Protein AF-A0A242LF06-F1 (afdb_monomer)

pLDDT: mean 75.69, std 15.81, range [31.16, 95.38]

Foldseek 3Di:
DDDQDADDPVLVVPPDPPRDPHDPVSVVVCCVPPPVSVVVVVVVVVVVVVVVVVVCCVVCVVVVVVVVVVVVVVCVVDPDPVRVVVVVVVVVVVVVLLVVLLVVLLVVLVVLLVPDPDDDVVSVVVSCCLNVPLRGSDNVSSVVVSVVVVVLVVVVVVVVVVVVVVVVCDVVVPDPDDDDDDDDDDPPDPPDVVVVVVVVVVVVPD

Radius of gyration: 53.12 Å; Cα contacts (8 Å, |Δi|>4): 63; chains: 1; bounding box: 98×32×148 Å

Secondary structure (DSSP, 8-state):
--------THHHHS--S------HHHHHHHHHH-HHHHHHHHHHHHHHHHHHHHHHHHHHHHHHHHHHHHHHHHHHHS--HHHHHHHHHHHHHHHHHHHHHHHHHHHHHHHHHHH----HHHHHHHHHHHHHHT--S-HHHHHHHHHHHHHHHHHHHHHHHHHHHHHHHHHHTT--S-----------PPP-HHHHHHHHHHHTT-

Mean predicted aligned error: 20.08 Å

Solvent-accessible surface area (backbone atoms only — not comparable to full-atom values): 12171 Å² total; per-residue (Å²): 133,86,81,79,66,88,76,56,76,64,66,77,70,55,87,56,99,81,68,78,90,78,50,72,68,42,51,51,51,36,47,73,70,34,71,68,52,39,54,48,53,52,52,51,51,49,54,51,50,51,52,50,50,53,50,48,45,69,70,42,48,61,54,52,51,50,51,52,50,49,53,52,54,50,55,67,73,40,74,48,75,66,53,50,49,50,52,50,52,52,51,51,50,51,51,50,50,40,53,50,41,28,51,53,34,45,52,50,51,53,52,55,52,65,72,52,94,58,59,69,72,61,37,52,53,51,44,54,49,46,65,71,71,37,50,40,71,41,64,69,58,24,50,52,48,46,55,52,52,52,51,51,52,51,52,51,53,52,51,52,53,50,51,51,52,50,50,48,49,56,61,74,65,50,89,81,79,74,98,74,85,92,84,82,90,80,83,81,70,76,77,59,65,68,60,55,52,50,53,59,57,57,69,71,76,118

Structure (mmCIF, N/CA/C/O backbone):
data_AF-A0A242LF06-F1
#
_entry.id   AF-A0A242LF06-F1
#
loop_
_atom_site.group_PDB
_atom_site.id
_atom_site.type_symbol
_atom_site.label_atom_id
_atom_site.label_alt_id
_atom_site.label_comp_id
_atom_site.label_asym_id
_atom_site.label_entity_id
_atom_site.label_seq_id
_atom_site.pdbx_PDB_ins_code
_atom_site.Cartn_x
_atom_site.Cartn_y
_atom_site.Cartn_z
_atom_site.occupancy
_atom_site.B_iso_or_equiv
_atom_site.auth_seq_id
_atom_site.auth_comp_id
_atom_site.auth_asym_id
_atom_site.auth_atom_id
_atom_site.pdbx_PDB_model_num
ATOM 1 N N . MET A 1 1 ? 46.920 -14.336 -85.121 1.00 42.31 1 MET A N 1
ATOM 2 C CA . MET A 1 1 ? 47.074 -13.454 -83.945 1.00 42.31 1 MET A CA 1
ATOM 3 C C . MET A 1 1 ? 46.771 -12.036 -84.397 1.00 42.31 1 MET A C 1
ATOM 5 O O . MET A 1 1 ? 47.470 -11.553 -85.279 1.00 42.31 1 MET A O 1
ATOM 9 N N . LYS A 1 2 ? 45.693 -11.417 -83.897 1.00 48.44 2 LYS A N 1
ATOM 10 C CA . LYS A 1 2 ? 45.422 -9.990 -84.141 1.00 48.44 2 LYS A CA 1
ATOM 11 C C . LYS A 1 2 ? 46.478 -9.185 -83.380 1.00 48.44 2 LYS A C 1
ATOM 13 O O . LYS A 1 2 ? 46.761 -9.493 -82.226 1.00 48.44 2 LYS A O 1
ATOM 18 N N . LYS A 1 3 ? 47.115 -8.234 -84.057 1.00 53.81 3 LYS A N 1
ATOM 19 C CA . LYS A 1 3 ? 48.168 -7.394 -83.485 1.00 53.81 3 LYS A CA 1
ATOM 20 C C . LYS A 1 3 ? 47.471 -6.275 -82.704 1.00 53.81 3 LYS A C 1
ATOM 22 O O . LYS A 1 3 ? 46.853 -5.427 -83.335 1.00 53.81 3 LYS A O 1
ATOM 27 N N . LEU A 1 4 ? 47.502 -6.341 -81.372 1.00 57.94 4 LEU A N 1
ATOM 28 C CA . LEU A 1 4 ? 46.973 -5.290 -80.492 1.00 57.94 4 LEU A CA 1
ATOM 29 C C . LEU A 1 4 ? 47.728 -3.988 -80.776 1.00 57.94 4 LEU A C 1
ATOM 31 O O . LEU A 1 4 ? 48.963 -3.999 -80.853 1.00 57.94 4 LEU A O 1
ATOM 35 N N . LEU A 1 5 ? 46.995 -2.896 -80.985 1.00 62.09 5 LEU A N 1
ATOM 36 C CA . LEU A 1 5 ? 47.599 -1.597 -81.266 1.00 62.09 5 LEU A CA 1
ATOM 37 C C . LEU A 1 5 ? 47.966 -0.923 -79.936 1.00 62.09 5 LEU A C 1
ATOM 39 O O . LEU A 1 5 ? 47.104 -0.792 -79.067 1.00 62.09 5 LEU A O 1
ATOM 43 N N . PRO A 1 6 ? 49.226 -0.494 -79.737 1.00 60.94 6 PRO A N 1
ATOM 44 C CA . PRO A 1 6 ? 49.599 0.219 -78.525 1.00 60.94 6 PRO A CA 1
ATOM 45 C C . PRO A 1 6 ? 48.897 1.580 -78.503 1.00 60.94 6 PRO A C 1
ATOM 47 O O . PRO A 1 6 ? 49.193 2.453 -79.319 1.00 60.94 6 PRO A O 1
ATOM 50 N N . MET A 1 7 ? 47.966 1.762 -77.568 1.00 64.44 7 MET A N 1
ATOM 51 C CA . MET A 1 7 ? 47.314 3.050 -77.358 1.00 64.44 7 MET A CA 1
ATOM 52 C C . MET A 1 7 ? 48.172 3.981 -76.505 1.00 64.44 7 MET A C 1
ATOM 54 O O . MET A 1 7 ? 48.746 3.584 -75.494 1.00 64.44 7 MET A O 1
ATOM 58 N N . ASN A 1 8 ? 48.237 5.243 -76.922 1.00 65.12 8 ASN A N 1
ATOM 59 C CA . ASN A 1 8 ? 48.898 6.334 -76.216 1.00 65.12 8 ASN A CA 1
ATOM 60 C C . ASN A 1 8 ? 47.919 7.514 -76.146 1.00 65.12 8 ASN A C 1
ATOM 62 O O . ASN A 1 8 ? 47.269 7.832 -77.141 1.00 65.12 8 ASN A O 1
ATOM 66 N N . LEU A 1 9 ? 47.828 8.169 -74.985 1.00 63.88 9 LEU A N 1
ATOM 67 C CA . LEU A 1 9 ? 46.944 9.315 -74.733 1.00 63.88 9 LEU A CA 1
ATOM 68 C C . LEU A 1 9 ? 47.163 10.470 -75.725 1.00 63.88 9 LEU A C 1
ATOM 70 O O . LEU A 1 9 ? 46.230 11.216 -76.004 1.00 63.88 9 LEU A O 1
ATOM 74 N N . GLN A 1 10 ? 48.363 10.589 -76.305 1.00 63.28 10 GLN A N 1
ATOM 75 C CA . GLN A 1 10 ? 48.663 11.582 -77.342 1.00 63.28 10 GLN A CA 1
ATOM 76 C C . GLN A 1 10 ? 47.876 11.363 -78.645 1.00 63.28 10 GLN A C 1
ATOM 78 O O . GLN A 1 10 ? 47.515 12.343 -79.288 1.00 63.28 10 GLN A O 1
ATOM 83 N N . PHE A 1 11 ? 47.520 10.122 -79.000 1.00 62.59 11 PHE A N 1
ATOM 84 C CA . PHE A 1 11 ? 46.718 9.836 -80.201 1.00 62.59 11 PHE A CA 1
ATOM 85 C C . PHE A 1 11 ? 45.261 10.305 -80.088 1.00 62.59 11 PHE A C 1
ATOM 87 O O . PHE A 1 11 ? 44.596 10.481 -81.101 1.00 62.59 11 PHE A O 1
ATOM 94 N N . PHE A 1 12 ? 44.767 10.523 -78.867 1.00 62.12 12 PHE A N 1
ATOM 95 C CA . PHE A 1 12 ? 43.443 11.103 -78.623 1.00 62.12 12 PHE A CA 1
ATOM 96 C C . PHE A 1 12 ? 43.475 12.635 -78.541 1.00 62.12 12 PHE A C 1
ATOM 98 O O . PHE A 1 12 ? 42.426 13.271 -78.621 1.00 62.12 12 PHE A O 1
ATOM 105 N N . ALA A 1 13 ? 44.662 13.225 -78.362 1.00 59.94 13 ALA A N 1
ATOM 106 C CA . ALA A 1 13 ? 44.859 14.668 -78.265 1.00 59.94 13 ALA A CA 1
ATOM 107 C C . ALA A 1 13 ? 45.198 15.309 -79.623 1.00 59.94 13 ALA A C 1
ATOM 109 O O . ALA A 1 13 ? 44.792 16.442 -79.876 1.00 59.94 13 ALA A O 1
ATOM 110 N N . ASP A 1 14 ? 45.911 14.587 -80.490 1.00 57.59 14 ASP A N 1
ATOM 111 C CA . ASP A 1 14 ? 46.349 15.052 -81.809 1.00 57.59 14 ASP A CA 1
ATOM 112 C C . ASP A 1 14 ? 45.406 14.482 -82.888 1.00 57.59 14 ASP A C 1
ATOM 114 O O . ASP A 1 14 ? 45.614 13.397 -83.428 1.00 57.59 14 ASP A O 1
ATOM 118 N N . GLY A 1 15 ? 44.284 15.164 -83.134 1.00 54.03 15 GLY A N 1
ATOM 119 C CA . GLY A 1 15 ? 43.216 14.722 -84.045 1.00 54.03 15 GLY A CA 1
ATOM 120 C C . GLY A 1 15 ? 43.583 14.801 -85.535 1.00 54.03 15 GLY A C 1
ATOM 121 O O . GLY A 1 15 ? 42.998 15.600 -86.263 1.00 54.03 15 GLY A O 1
ATOM 122 N N . GLY A 1 16 ? 44.556 14.003 -85.982 1.00 55.22 16 GLY A N 1
ATOM 123 C CA . GLY A 1 16 ? 44.968 13.876 -87.387 1.00 55.22 16 GLY A CA 1
ATOM 124 C C . GLY A 1 16 ? 44.173 12.828 -88.184 1.00 55.22 16 GLY A C 1
ATOM 125 O O . GLY A 1 16 ? 43.616 11.894 -87.616 1.00 55.22 16 GLY A O 1
ATOM 126 N N . GLU A 1 17 ? 44.144 12.975 -89.515 1.00 51.44 17 GLU A N 1
ATOM 127 C CA . GLU A 1 17 ? 43.284 12.240 -90.471 1.00 51.44 17 GLU A CA 1
ATOM 128 C C . GLU A 1 17 ? 43.514 10.713 -90.593 1.00 51.44 17 GLU A C 1
ATOM 130 O O . GLU A 1 17 ? 42.701 10.045 -91.225 1.00 51.44 17 GLU A O 1
ATOM 135 N N . ASP A 1 18 ? 44.526 10.132 -89.939 1.00 56.41 18 ASP A N 1
ATOM 136 C CA . ASP A 1 18 ? 44.744 8.675 -89.849 1.00 56.41 18 ASP A CA 1
ATOM 137 C C . ASP A 1 18 ? 44.531 8.183 -88.405 1.00 56.41 18 ASP A C 1
ATOM 139 O O . ASP A 1 18 ? 45.459 7.741 -87.721 1.00 56.41 18 ASP A O 1
ATOM 143 N N . THR A 1 19 ? 43.297 8.291 -87.904 1.00 57.84 19 THR A N 1
ATOM 144 C CA . THR A 1 19 ? 42.938 7.756 -86.581 1.00 57.84 19 THR A CA 1
ATOM 145 C C . THR A 1 19 ? 42.812 6.229 -86.653 1.00 57.84 19 THR A C 1
ATOM 147 O O . THR A 1 19 ? 41.986 5.717 -87.411 1.00 57.84 19 THR A O 1
ATOM 150 N N . PRO A 1 20 ? 43.611 5.459 -85.890 1.00 62.50 20 PRO A N 1
ATOM 151 C CA . PRO A 1 20 ? 43.444 4.012 -85.828 1.00 62.50 20 PRO A CA 1
ATOM 152 C C . PRO A 1 20 ? 42.053 3.668 -85.276 1.00 62.50 20 PRO A C 1
ATOM 154 O O . PRO A 1 20 ? 41.640 4.218 -84.256 1.00 62.50 20 PRO A O 1
ATOM 157 N N . GLU A 1 21 ? 41.329 2.739 -85.907 1.00 66.31 21 GLU A N 1
ATOM 158 C CA . GLU A 1 21 ? 40.097 2.194 -85.323 1.00 66.31 21 GLU A CA 1
ATOM 159 C C . GLU A 1 21 ? 40.449 1.335 -84.099 1.00 66.31 21 GLU A C 1
ATOM 161 O O . GLU A 1 21 ? 4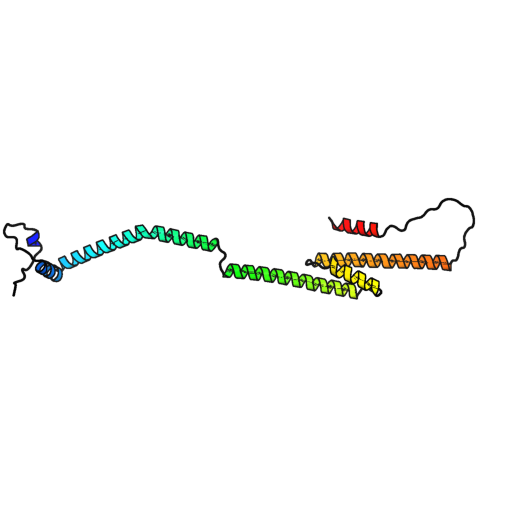0.929 0.206 -84.226 1.00 66.31 21 GLU A O 1
ATOM 166 N N . PHE A 1 22 ? 40.223 1.877 -82.901 1.00 70.25 22 PHE A N 1
ATOM 167 C CA . PHE A 1 22 ? 40.430 1.162 -81.644 1.00 70.25 22 PHE A CA 1
ATOM 168 C C . PHE A 1 22 ? 39.237 0.263 -81.322 1.00 70.25 22 PHE A C 1
ATOM 170 O O . PHE A 1 22 ? 38.084 0.700 -81.335 1.00 70.25 22 PHE A O 1
ATOM 177 N N . SER A 1 23 ? 39.508 -0.997 -80.989 1.00 75.50 23 SER A N 1
ATOM 178 C CA . SER A 1 23 ? 38.488 -1.920 -80.498 1.00 75.50 23 SER A CA 1
ATOM 179 C C . SER A 1 23 ? 38.358 -1.862 -78.973 1.00 75.50 23 SER A C 1
ATOM 181 O O . SER A 1 23 ? 39.239 -1.377 -78.261 1.00 75.50 23 SER A O 1
ATOM 183 N N . PHE A 1 24 ? 37.256 -2.395 -78.441 1.00 73.25 24 PHE A N 1
ATOM 184 C CA . PHE A 1 24 ? 37.056 -2.510 -76.993 1.00 73.25 24 PHE A CA 1
ATOM 185 C C . PHE A 1 24 ? 38.167 -3.328 -76.307 1.00 73.25 24 PHE A C 1
ATOM 187 O O . PHE A 1 24 ? 38.567 -3.007 -75.189 1.00 73.25 24 PHE A O 1
ATOM 194 N N . ASP A 1 25 ? 38.710 -4.337 -76.996 1.00 75.50 25 ASP A N 1
ATOM 195 C CA . ASP A 1 25 ? 39.834 -5.136 -76.497 1.00 75.50 25 ASP A CA 1
ATOM 196 C C . ASP A 1 25 ? 41.128 -4.309 -76.407 1.00 75.50 25 ASP A C 1
ATOM 198 O O . ASP A 1 25 ? 41.903 -4.495 -75.468 1.00 75.50 25 ASP A O 1
ATOM 202 N N . ASP A 1 26 ? 41.334 -3.346 -77.315 1.00 75.75 26 ASP A N 1
ATOM 203 C CA . ASP A 1 26 ? 42.459 -2.408 -77.233 1.00 75.75 26 ASP A CA 1
ATOM 204 C C . ASP A 1 26 ? 42.280 -1.457 -76.036 1.00 75.75 26 ASP A C 1
ATOM 206 O O . ASP A 1 26 ? 43.236 -1.210 -75.301 1.00 75.75 26 ASP A O 1
ATOM 210 N N . PHE A 1 27 ? 41.054 -0.973 -75.775 1.00 74.06 27 PHE A N 1
ATOM 211 C CA . PHE A 1 27 ? 40.749 -0.125 -74.607 1.00 74.06 27 PHE A CA 1
ATOM 212 C C . PHE A 1 27 ? 40.987 -0.847 -73.293 1.00 74.06 27 PHE A C 1
ATOM 214 O O . PHE A 1 27 ? 41.577 -0.282 -72.372 1.00 74.06 27 PHE A O 1
ATOM 221 N N . LYS A 1 28 ? 40.586 -2.114 -73.226 1.00 75.88 28 LYS A N 1
ATOM 222 C CA . LYS A 1 28 ? 40.849 -2.956 -72.068 1.00 75.88 28 LYS A CA 1
ATOM 223 C C . LYS A 1 28 ? 42.349 -3.159 -71.858 1.00 75.88 28 LYS A C 1
ATOM 225 O O . LYS A 1 28 ? 42.832 -2.927 -70.755 1.00 75.88 28 LYS A O 1
ATOM 230 N N . ALA A 1 29 ? 43.088 -3.501 -72.914 1.00 76.19 29 ALA A N 1
ATOM 231 C CA . ALA A 1 29 ? 44.537 -3.659 -72.835 1.00 76.19 29 ALA A CA 1
ATOM 232 C C . ALA A 1 29 ? 45.230 -2.365 -72.373 1.00 76.19 29 ALA A C 1
ATOM 234 O O . ALA A 1 29 ? 46.112 -2.419 -71.525 1.00 76.19 29 ALA A O 1
ATOM 235 N N . PHE A 1 30 ? 44.792 -1.204 -72.865 1.00 74.44 30 PHE A N 1
ATOM 236 C CA . PHE A 1 30 ? 45.319 0.103 -72.471 1.00 74.44 30 PHE A CA 1
ATOM 237 C C . PHE A 1 30 ? 45.001 0.473 -71.019 1.00 74.44 30 PHE A C 1
ATOM 239 O O . PHE A 1 30 ? 45.899 0.880 -70.286 1.00 74.44 30 PHE A O 1
ATOM 246 N N . ALA A 1 31 ? 43.749 0.306 -70.589 1.00 71.25 31 ALA A N 1
ATOM 247 C CA . ALA A 1 31 ? 43.339 0.543 -69.208 1.00 71.25 31 ALA A CA 1
ATOM 248 C C . ALA A 1 31 ? 44.057 -0.399 -68.225 1.00 71.25 31 ALA A C 1
ATOM 250 O O . ALA A 1 31 ? 44.299 -0.026 -67.083 1.00 71.25 31 ALA A O 1
ATOM 251 N N . GLU A 1 32 ? 44.430 -1.605 -68.657 1.00 73.56 32 GLU A N 1
ATOM 252 C CA . GLU A 1 32 ? 45.188 -2.568 -67.851 1.00 73.56 32 GLU A CA 1
ATOM 253 C C . GLU A 1 32 ? 46.711 -2.333 -67.897 1.00 73.56 32 GLU A C 1
ATOM 255 O O . GLU A 1 32 ? 47.403 -2.690 -66.945 1.00 73.56 32 GLU A O 1
ATOM 260 N N . SER A 1 33 ? 47.249 -1.722 -68.961 1.00 71.12 33 SER A N 1
ATOM 261 C CA . SER A 1 33 ? 48.697 -1.527 -69.141 1.00 71.12 33 SER A CA 1
ATOM 262 C C . SER A 1 33 ? 49.210 -0.116 -68.835 1.00 71.12 33 SER A C 1
ATOM 264 O O . SER A 1 33 ? 50.421 0.074 -68.744 1.00 71.12 33 SER A O 1
ATOM 266 N N . ASN A 1 34 ? 48.332 0.888 -68.755 1.00 75.00 34 ASN A N 1
ATOM 267 C CA . ASN A 1 34 ? 48.701 2.289 -68.553 1.00 75.00 34 ASN A CA 1
ATOM 268 C C . ASN A 1 34 ? 48.370 2.748 -67.122 1.00 75.00 34 ASN A C 1
ATOM 270 O O . ASN A 1 34 ? 47.207 2.823 -66.732 1.00 75.00 34 ASN A O 1
ATOM 274 N N . GLU A 1 35 ? 49.407 3.088 -66.356 1.00 73.50 35 GLU A N 1
ATOM 275 C CA . GLU A 1 35 ? 49.297 3.468 -64.941 1.00 73.50 35 GLU A CA 1
ATOM 276 C C . GLU A 1 35 ? 48.438 4.730 -64.720 1.00 73.50 35 GLU A C 1
ATOM 278 O O . GLU A 1 35 ? 47.674 4.804 -63.757 1.00 73.50 35 GLU A O 1
ATOM 283 N N . ASP A 1 36 ? 48.502 5.709 -65.626 1.00 71.25 36 ASP A N 1
ATOM 284 C CA . ASP A 1 36 ? 47.720 6.947 -65.517 1.00 71.25 36 ASP A CA 1
ATOM 285 C C . ASP A 1 36 ? 46.235 6.714 -65.834 1.00 71.25 36 ASP A C 1
ATOM 287 O O . ASP A 1 36 ? 45.357 7.289 -65.185 1.00 71.25 36 ASP A O 1
ATOM 291 N N . ALA A 1 37 ? 45.935 5.819 -66.781 1.00 69.19 37 ALA A N 1
ATOM 292 C CA . ALA A 1 37 ? 44.568 5.397 -67.074 1.00 69.19 37 ALA A CA 1
ATOM 293 C C . ALA A 1 37 ? 43.944 4.626 -65.895 1.00 69.19 37 ALA A C 1
ATOM 295 O O . ALA A 1 37 ? 42.779 4.860 -65.568 1.00 69.19 37 ALA A O 1
ATOM 296 N N . GLN A 1 38 ? 44.718 3.773 -65.211 1.00 70.69 38 GLN A N 1
ATOM 297 C CA . GLN A 1 38 ? 44.276 3.092 -63.986 1.00 70.69 38 GLN A CA 1
ATOM 298 C C . GLN A 1 38 ? 43.960 4.088 -62.873 1.00 70.69 38 GLN A C 1
ATOM 300 O O . GLN A 1 38 ? 42.851 4.075 -62.341 1.00 70.69 38 GLN A O 1
ATOM 305 N N . LYS A 1 39 ? 44.879 5.019 -62.592 1.00 76.19 39 LYS A N 1
ATOM 306 C CA . LYS A 1 39 ? 44.675 6.071 -61.582 1.00 76.19 39 LYS A CA 1
ATOM 307 C C . LYS A 1 39 ? 43.446 6.931 -61.880 1.00 76.19 39 LYS A C 1
ATOM 309 O O . LYS A 1 39 ? 42.708 7.295 -60.964 1.00 76.19 39 LYS A O 1
ATOM 314 N N . PHE A 1 40 ? 43.188 7.243 -63.150 1.00 74.50 40 PHE A N 1
ATOM 315 C CA . PHE A 1 40 ? 41.997 7.990 -63.551 1.00 74.50 40 PHE A CA 1
ATOM 316 C C . PHE A 1 40 ? 40.701 7.190 -63.337 1.00 74.50 40 PHE A C 1
ATOM 318 O O . PHE A 1 40 ? 39.738 7.726 -62.786 1.00 74.50 40 PHE A O 1
ATOM 325 N N . LEU A 1 41 ? 40.670 5.909 -63.722 1.00 71.69 41 LEU A N 1
ATOM 326 C CA . LEU A 1 41 ? 39.508 5.036 -63.513 1.00 71.69 41 LEU A CA 1
ATOM 327 C C . LEU A 1 41 ? 39.219 4.807 -62.024 1.00 71.69 41 LEU A C 1
ATOM 329 O O . LEU A 1 41 ? 38.057 4.836 -61.612 1.00 71.69 41 LEU A O 1
ATOM 333 N N . GLU A 1 42 ? 40.258 4.644 -61.206 1.00 71.94 42 GLU A N 1
ATOM 334 C CA . GLU A 1 42 ? 40.147 4.556 -59.748 1.00 71.94 42 GLU A CA 1
ATOM 335 C C . GLU A 1 42 ? 39.606 5.859 -59.147 1.00 71.94 42 GLU A C 1
ATOM 337 O O . GLU A 1 42 ? 38.664 5.823 -58.356 1.00 71.94 42 GLU A O 1
ATOM 342 N N . SER A 1 43 ? 40.123 7.015 -59.580 1.00 71.50 43 SER A N 1
ATOM 343 C CA . SER A 1 43 ? 39.662 8.334 -59.128 1.00 71.50 43 SER A CA 1
ATOM 344 C C . SER A 1 43 ? 38.193 8.603 -59.479 1.00 71.50 43 SER A C 1
ATOM 346 O O . SER A 1 43 ? 37.431 9.086 -58.638 1.00 71.50 43 SER A O 1
ATOM 348 N N . GLN A 1 44 ? 37.754 8.252 -60.693 1.00 72.00 44 GLN A N 1
ATOM 349 C CA . GLN A 1 44 ? 36.345 8.368 -61.086 1.00 72.00 44 GLN A CA 1
ATOM 350 C C . GLN A 1 44 ? 35.457 7.407 -60.288 1.00 72.00 44 GLN A C 1
ATOM 352 O O . GLN A 1 44 ? 34.381 7.799 -59.837 1.00 72.00 44 GLN A O 1
ATOM 357 N N . SER A 1 45 ? 35.913 6.172 -60.062 1.00 68.88 45 SER A N 1
ATOM 358 C CA . SER A 1 45 ? 35.174 5.173 -59.280 1.00 68.88 45 SER A CA 1
ATOM 359 C C . SER A 1 45 ? 34.997 5.610 -57.824 1.00 68.88 45 SER A C 1
ATOM 361 O O . SER A 1 45 ? 33.894 5.509 -57.288 1.00 68.88 45 SER A O 1
ATOM 363 N N . GLN A 1 46 ? 36.046 6.170 -57.213 1.00 68.12 46 GLN A N 1
ATOM 364 C CA . GLN A 1 46 ? 35.983 6.780 -55.883 1.00 68.12 46 GLN A CA 1
ATOM 365 C C . GLN A 1 46 ? 35.015 7.968 -55.865 1.00 68.12 46 GLN A C 1
ATOM 367 O O . GLN A 1 46 ? 34.111 7.999 -55.039 1.00 68.12 46 GLN A O 1
ATOM 372 N N . SER A 1 47 ? 35.095 8.877 -56.844 1.00 73.38 47 SER A N 1
ATOM 373 C CA . SER A 1 47 ? 34.185 10.029 -56.925 1.00 73.38 47 SER A CA 1
ATOM 374 C C . SER A 1 47 ? 32.709 9.628 -57.077 1.00 73.38 47 SER A C 1
ATOM 376 O O . SER A 1 47 ? 31.823 10.286 -56.528 1.00 73.38 47 SER A O 1
ATOM 378 N N . VAL A 1 48 ? 32.411 8.552 -57.812 1.00 72.88 48 VAL A N 1
ATOM 379 C CA . VAL A 1 48 ? 31.041 8.029 -57.949 1.00 72.88 48 VAL A CA 1
ATOM 380 C C . VAL A 1 48 ? 30.574 7.361 -56.655 1.00 72.88 48 VAL A C 1
ATOM 382 O O . VAL A 1 48 ? 29.436 7.595 -56.244 1.00 72.88 48 VAL A O 1
ATOM 385 N N . ALA A 1 49 ? 31.433 6.580 -55.997 1.00 70.44 49 ALA A N 1
ATOM 386 C CA . ALA A 1 49 ? 31.128 5.969 -54.706 1.00 70.44 49 ALA A CA 1
ATOM 387 C C . ALA A 1 49 ? 30.872 7.032 -53.624 1.00 70.44 49 ALA A C 1
ATOM 389 O O . ALA A 1 49 ? 29.884 6.936 -52.897 1.00 70.44 49 ALA A O 1
ATOM 390 N N . ASP A 1 50 ? 31.681 8.092 -53.588 1.00 75.88 50 ASP A N 1
ATOM 391 C CA . ASP A 1 50 ? 31.511 9.220 -52.672 1.00 75.88 50 ASP A CA 1
ATOM 392 C C . ASP A 1 50 ? 30.183 9.940 -52.925 1.00 75.88 50 ASP A C 1
ATOM 394 O O . ASP A 1 50 ? 29.405 10.149 -51.998 1.00 75.88 50 ASP A O 1
ATOM 398 N N . LYS A 1 51 ? 29.832 10.218 -54.189 1.00 80.62 51 LYS A N 1
ATOM 399 C CA . LYS A 1 51 ? 28.529 10.818 -54.538 1.00 80.62 51 LYS A CA 1
ATOM 400 C C . LYS A 1 51 ? 27.346 9.933 -54.155 1.00 80.62 51 LYS A C 1
ATOM 402 O O . LYS A 1 51 ? 26.295 10.442 -53.752 1.00 80.62 51 LYS A O 1
ATOM 407 N N . GLN A 1 52 ? 27.480 8.616 -54.301 1.00 76.75 52 GLN A N 1
ATOM 408 C CA . GLN A 1 52 ? 26.456 7.659 -53.881 1.00 76.75 52 GLN A CA 1
ATOM 409 C C . GLN A 1 52 ? 26.319 7.624 -52.358 1.00 76.75 52 GLN A C 1
ATOM 411 O O . GLN A 1 52 ? 25.194 7.625 -51.854 1.00 76.75 52 GLN A O 1
ATOM 416 N N . LEU A 1 53 ? 27.436 7.661 -51.629 1.00 82.00 53 LEU A N 1
ATOM 417 C CA . LEU A 1 53 ? 27.455 7.722 -50.173 1.00 82.00 53 LEU A CA 1
ATOM 418 C C . LEU A 1 53 ? 26.847 9.034 -49.661 1.00 82.00 53 LEU A C 1
ATOM 420 O O . LEU A 1 53 ? 25.981 8.997 -48.791 1.00 82.00 53 LEU A O 1
ATOM 424 N N . GLU A 1 54 ? 27.216 10.175 -50.241 1.00 82.19 54 GLU A N 1
ATOM 425 C CA . GLU A 1 54 ? 26.642 11.488 -49.922 1.00 82.19 54 GLU A CA 1
ATOM 426 C C . GLU A 1 54 ? 25.137 11.535 -50.207 1.00 82.19 54 GLU A C 1
ATOM 428 O O . GLU A 1 54 ? 24.358 12.031 -49.393 1.00 82.19 54 GLU A O 1
ATOM 433 N N . SER A 1 55 ? 24.698 10.972 -51.336 1.00 85.31 55 SER A N 1
ATOM 434 C CA . SER A 1 55 ? 23.274 10.899 -51.687 1.00 85.31 55 SER A CA 1
ATOM 435 C C . SER A 1 55 ? 22.504 9.983 -50.736 1.00 85.31 55 SER A C 1
ATOM 437 O O . SER A 1 55 ? 21.396 10.319 -50.310 1.00 85.31 55 SER A O 1
ATOM 439 N N . TRP A 1 56 ? 23.084 8.839 -50.361 1.00 85.62 56 TRP A N 1
ATOM 440 C CA . TRP A 1 56 ? 22.499 7.944 -49.368 1.00 85.62 56 TRP A CA 1
ATOM 441 C C . TRP A 1 56 ? 22.394 8.634 -48.009 1.00 85.62 56 TRP A C 1
ATOM 443 O O . TRP A 1 56 ? 21.320 8.619 -47.409 1.00 85.62 56 TRP A O 1
ATOM 453 N N . GLN A 1 57 ? 23.455 9.300 -47.551 1.00 83.94 57 GLN A N 1
ATOM 454 C CA . GLN A 1 57 ? 23.435 10.066 -46.309 1.00 83.94 57 GLN A CA 1
ATOM 455 C C . GLN A 1 57 ? 22.363 11.155 -46.365 1.00 83.94 57 GLN A C 1
ATOM 457 O O . GLN A 1 57 ? 21.497 11.194 -45.499 1.00 83.94 57 GLN A O 1
ATOM 462 N N . LYS A 1 58 ? 22.328 11.979 -47.414 1.00 82.56 58 LYS A N 1
ATOM 463 C CA . LYS A 1 58 ? 21.338 13.055 -47.554 1.00 82.56 58 LYS A CA 1
ATOM 464 C C . LYS A 1 58 ? 19.893 12.547 -47.505 1.00 82.56 58 LYS A C 1
ATOM 466 O O . LYS A 1 58 ? 19.047 13.186 -46.892 1.00 82.56 58 LYS A O 1
ATOM 471 N N . ASN A 1 59 ? 19.614 11.393 -48.110 1.00 84.00 59 ASN A N 1
ATOM 472 C CA . ASN A 1 59 ? 18.255 10.853 -48.189 1.00 84.00 59 ASN A CA 1
ATOM 473 C C . ASN A 1 59 ? 17.838 10.038 -46.953 1.00 84.00 59 ASN A C 1
ATOM 475 O O . ASN A 1 59 ? 16.645 9.921 -46.677 1.00 84.00 59 ASN A O 1
ATOM 479 N N . ASN A 1 60 ? 18.790 9.455 -46.217 1.00 85.00 60 ASN A N 1
ATOM 480 C CA . ASN A 1 60 ? 18.493 8.533 -45.115 1.00 85.00 60 ASN A CA 1
ATOM 481 C C . ASN A 1 60 ? 18.785 9.119 -43.732 1.00 85.00 60 ASN A C 1
ATOM 483 O O . ASN A 1 60 ? 18.147 8.715 -42.765 1.00 85.00 60 ASN A O 1
ATOM 487 N N . LEU A 1 61 ? 19.708 10.074 -43.610 1.00 83.81 61 LEU A N 1
ATOM 488 C CA . LEU A 1 61 ? 20.152 10.604 -42.319 1.00 83.81 61 LEU A CA 1
ATOM 489 C C . LEU A 1 61 ? 19.024 11.323 -41.573 1.00 83.81 61 LEU A C 1
ATOM 491 O O . LEU A 1 61 ? 18.870 11.124 -40.371 1.00 83.81 61 LEU A O 1
ATOM 495 N N . ASP A 1 62 ? 18.197 12.098 -42.275 1.00 83.56 62 ASP A N 1
ATOM 496 C CA . ASP A 1 62 ? 17.047 12.765 -41.656 1.00 83.56 62 ASP A CA 1
ATOM 497 C C . ASP A 1 62 ? 15.988 11.762 -41.196 1.00 83.56 62 ASP A C 1
ATOM 499 O O . ASP A 1 62 ? 15.446 11.898 -40.100 1.00 83.56 62 ASP A O 1
ATOM 503 N N . LYS A 1 63 ? 15.758 10.700 -41.977 1.00 87.06 63 LYS A N 1
ATOM 504 C CA . LYS A 1 63 ? 14.856 9.611 -41.596 1.00 87.06 63 LYS A CA 1
ATOM 505 C C . LYS A 1 63 ? 15.377 8.860 -40.368 1.00 87.06 63 LYS A C 1
ATOM 507 O O . LYS A 1 63 ? 14.637 8.687 -39.410 1.00 87.06 63 LYS A O 1
ATOM 512 N N . ILE A 1 64 ? 16.665 8.511 -40.345 1.00 86.44 64 ILE A N 1
ATOM 513 C CA . ILE A 1 64 ? 17.318 7.844 -39.207 1.00 86.44 64 ILE A CA 1
ATOM 514 C C . ILE A 1 64 ? 17.240 8.712 -37.947 1.00 86.44 64 ILE A C 1
ATOM 516 O O . ILE A 1 64 ? 16.904 8.209 -36.875 1.00 86.44 64 ILE A O 1
ATOM 520 N N . LYS A 1 65 ? 17.510 10.020 -38.059 1.00 82.94 65 LYS A N 1
ATOM 521 C CA . LYS A 1 65 ? 17.383 10.962 -36.938 1.00 82.94 65 LYS A CA 1
ATOM 522 C C . LYS A 1 65 ? 15.949 11.016 -36.417 1.00 82.94 65 LYS A C 1
ATOM 524 O O . LYS A 1 65 ? 15.749 10.914 -35.210 1.00 82.94 65 LYS A O 1
ATOM 529 N N . GLN A 1 66 ? 14.961 11.150 -37.302 1.00 82.69 66 GLN A N 1
ATOM 530 C CA . GLN A 1 66 ? 13.551 11.194 -36.907 1.00 82.69 66 GLN A CA 1
ATOM 531 C C . GLN A 1 66 ? 13.078 9.884 -36.274 1.00 82.69 66 GLN A C 1
ATOM 533 O O . GLN A 1 66 ? 12.410 9.932 -35.245 1.00 82.69 66 GLN A O 1
ATOM 538 N N . ASP A 1 67 ? 13.442 8.734 -36.838 1.00 80.62 67 ASP A N 1
ATOM 539 C CA . ASP A 1 67 ? 13.076 7.421 -36.299 1.00 80.62 67 ASP A CA 1
ATOM 540 C C . ASP A 1 67 ? 13.725 7.190 -34.926 1.00 80.62 67 ASP A C 1
ATOM 542 O O . ASP A 1 67 ? 13.072 6.704 -34.004 1.00 80.62 67 ASP A O 1
ATOM 546 N N . THR A 1 68 ? 14.974 7.634 -34.742 1.00 76.56 68 THR A N 1
ATOM 547 C CA . THR A 1 68 ? 15.668 7.577 -33.443 1.00 76.56 68 THR A CA 1
ATOM 548 C C . THR A 1 68 ? 14.988 8.471 -32.405 1.00 76.56 68 THR A C 1
ATOM 550 O O . THR A 1 68 ? 14.762 8.041 -31.276 1.00 76.56 68 THR A O 1
ATOM 553 N N . ILE A 1 69 ? 14.621 9.703 -32.777 1.00 75.94 69 ILE A N 1
ATOM 554 C CA . ILE A 1 69 ? 13.911 10.631 -31.885 1.00 75.94 69 ILE A CA 1
ATOM 555 C C . ILE A 1 69 ? 12.534 10.070 -31.516 1.00 75.94 69 ILE A C 1
ATOM 557 O O . ILE A 1 69 ? 12.196 10.042 -30.337 1.00 75.94 69 ILE A O 1
ATOM 561 N N . LYS A 1 70 ? 11.766 9.561 -32.487 1.00 76.31 70 LYS A N 1
ATOM 562 C CA . LYS A 1 70 ? 10.456 8.940 -32.235 1.00 76.31 70 LYS A CA 1
ATOM 563 C C . LYS A 1 70 ? 10.569 7.722 -31.330 1.00 76.31 70 LYS A C 1
ATOM 565 O O . LYS A 1 70 ? 9.837 7.645 -30.353 1.00 76.31 70 LYS A O 1
ATOM 570 N N . SER A 1 71 ? 11.515 6.821 -31.597 1.00 70.75 71 SER A N 1
ATOM 571 C CA . SER A 1 71 ? 11.760 5.655 -30.744 1.00 70.75 71 SER A CA 1
ATOM 572 C C . SER A 1 71 ? 12.123 6.070 -29.315 1.00 70.75 71 SER A C 1
ATOM 574 O O . SER A 1 71 ? 11.609 5.497 -28.355 1.00 70.75 71 SER A O 1
ATOM 576 N N . TYR A 1 72 ? 12.944 7.109 -29.157 1.00 69.75 72 TYR A N 1
ATOM 577 C CA . TYR A 1 72 ? 13.291 7.651 -27.848 1.00 69.75 72 TYR A CA 1
ATOM 578 C C . TYR A 1 72 ? 12.083 8.288 -27.139 1.00 69.75 72 TYR A C 1
ATOM 580 O O . TYR A 1 72 ? 11.849 8.026 -25.959 1.00 69.75 72 TYR A O 1
ATOM 588 N N . GLU A 1 73 ? 11.266 9.073 -27.840 1.00 69.19 73 GLU A N 1
ATOM 589 C CA . GLU A 1 73 ? 10.038 9.665 -27.294 1.00 69.19 73 GLU A CA 1
ATOM 590 C C . GLU A 1 73 ? 8.983 8.611 -26.932 1.00 69.19 73 GLU A C 1
ATOM 592 O O . GLU A 1 73 ? 8.343 8.715 -25.888 1.00 69.19 73 GLU A O 1
ATOM 597 N N . GLU A 1 74 ? 8.815 7.571 -27.746 1.00 66.06 74 GLU A N 1
ATOM 598 C CA . GLU A 1 74 ? 7.931 6.437 -27.463 1.00 66.06 74 GLU A CA 1
ATOM 599 C C . GLU A 1 74 ? 8.426 5.623 -26.265 1.00 66.06 74 GLU A C 1
ATOM 601 O O . GLU A 1 74 ? 7.624 5.247 -25.410 1.00 66.06 74 GLU A O 1
ATOM 606 N N . SER A 1 75 ? 9.743 5.435 -26.134 1.00 63.47 75 SER A N 1
ATOM 607 C CA . SER A 1 75 ? 10.344 4.784 -24.963 1.00 63.47 75 SER A CA 1
ATOM 608 C C . SER A 1 75 ? 10.199 5.598 -23.672 1.00 63.47 75 SER A C 1
ATOM 610 O O . SER A 1 75 ? 10.271 5.040 -22.584 1.00 63.47 75 SER A O 1
ATOM 612 N N . LYS A 1 76 ? 9.971 6.915 -23.776 1.00 63.28 76 LYS A N 1
ATOM 613 C CA . LYS A 1 76 ? 9.599 7.767 -22.636 1.00 63.28 76 LYS A CA 1
ATOM 614 C C . LYS A 1 76 ? 8.103 7.756 -22.343 1.00 63.28 76 LYS A C 1
ATOM 616 O O . LYS A 1 76 ? 7.716 7.960 -21.196 1.00 63.28 76 LYS A O 1
ATOM 621 N N . LYS A 1 77 ? 7.263 7.572 -23.365 1.00 66.31 77 LYS A N 1
ATOM 622 C CA . LYS A 1 77 ? 5.799 7.506 -23.219 1.00 66.31 77 LYS A CA 1
ATOM 623 C C . LYS A 1 77 ? 5.345 6.186 -22.600 1.00 66.31 77 LYS A C 1
ATOM 625 O O . LYS A 1 77 ? 4.369 6.176 -21.856 1.00 66.31 77 LYS A O 1
ATOM 630 N N . ASN A 1 78 ? 6.067 5.100 -22.862 1.00 66.94 78 ASN A N 1
ATOM 631 C CA . ASN A 1 78 ? 5.797 3.785 -22.296 1.00 66.94 78 ASN A CA 1
ATOM 632 C C . ASN A 1 78 ? 6.826 3.484 -21.204 1.00 66.94 78 ASN A C 1
ATOM 634 O O . ASN A 1 78 ? 8.023 3.488 -21.477 1.00 66.94 78 ASN A O 1
ATOM 638 N N . LYS A 1 79 ? 6.371 3.210 -19.975 1.00 69.88 79 LYS A N 1
ATOM 639 C CA . LYS A 1 79 ? 7.254 2.775 -18.881 1.00 69.88 79 LYS A CA 1
ATOM 640 C C . LYS A 1 79 ? 8.090 1.586 -19.361 1.00 69.88 79 LYS A C 1
ATOM 642 O O . LYS A 1 79 ? 7.546 0.655 -19.959 1.00 69.88 79 LYS A O 1
ATOM 647 N N . THR A 1 80 ? 9.398 1.608 -19.115 1.00 77.75 80 THR A N 1
ATOM 648 C CA . THR A 1 80 ? 10.249 0.458 -19.452 1.00 77.75 80 THR A CA 1
ATOM 649 C C . THR A 1 80 ? 9.763 -0.782 -18.689 1.00 77.75 80 THR A C 1
ATOM 651 O O . THR A 1 80 ? 9.171 -0.642 -17.616 1.00 77.75 80 THR A O 1
ATOM 654 N N . PRO A 1 81 ? 10.004 -2.012 -19.177 1.00 74.44 81 PRO A N 1
ATOM 655 C CA . PRO A 1 81 ? 9.625 -3.224 -18.445 1.00 74.44 81 PRO A CA 1
ATOM 656 C C . PRO A 1 81 ? 10.146 -3.246 -17.001 1.00 74.44 81 PRO A C 1
ATOM 658 O O . PRO A 1 81 ? 9.444 -3.693 -16.099 1.00 74.44 81 PRO A O 1
ATOM 661 N N . GLU A 1 82 ? 11.344 -2.704 -16.774 1.00 78.00 82 GLU A N 1
ATOM 662 C CA . GLU A 1 82 ? 11.920 -2.521 -15.439 1.00 78.00 82 GLU A CA 1
ATOM 663 C C . GLU A 1 82 ? 11.141 -1.497 -14.604 1.00 78.00 82 GLU A C 1
ATOM 665 O O . GLU A 1 82 ? 10.833 -1.766 -13.449 1.00 78.00 82 GLU A O 1
ATOM 670 N N . GLN A 1 83 ? 10.750 -0.352 -15.175 1.00 76.31 83 GLN A N 1
ATOM 671 C CA . GLN A 1 83 ? 9.919 0.641 -14.482 1.00 76.31 83 GLN A CA 1
ATOM 672 C C . GLN A 1 83 ? 8.529 0.096 -14.131 1.00 76.31 83 GLN A C 1
ATOM 674 O O . GLN A 1 83 ? 8.025 0.377 -13.048 1.00 76.31 83 GLN A O 1
ATOM 679 N N . ILE A 1 84 ? 7.926 -0.711 -15.009 1.00 78.25 84 ILE A N 1
ATOM 680 C CA . ILE A 1 84 ? 6.649 -1.391 -14.740 1.00 78.25 84 ILE A CA 1
ATOM 681 C C . ILE A 1 84 ? 6.809 -2.379 -13.580 1.00 78.25 84 ILE A C 1
ATOM 683 O O . ILE A 1 84 ? 5.965 -2.429 -12.688 1.00 78.25 84 ILE A O 1
ATOM 687 N N . GLN A 1 85 ? 7.893 -3.160 -13.567 1.00 80.31 85 GLN A N 1
ATOM 688 C CA . GLN A 1 85 ? 8.181 -4.079 -12.465 1.00 80.31 85 GLN A CA 1
ATOM 689 C C . GLN A 1 85 ? 8.440 -3.334 -11.155 1.00 80.31 85 GLN A C 1
ATOM 691 O O . GLN A 1 85 ? 7.919 -3.745 -10.124 1.00 80.31 85 GLN A O 1
ATOM 696 N N . LEU A 1 86 ? 9.182 -2.226 -11.188 1.00 83.06 86 LEU A N 1
ATOM 697 C CA . LEU A 1 86 ? 9.432 -1.393 -10.011 1.00 83.06 86 LEU A CA 1
ATOM 698 C C . LEU A 1 86 ? 8.142 -0.790 -9.454 1.00 83.06 86 LEU A C 1
ATOM 700 O O . LEU A 1 86 ? 7.920 -0.843 -8.250 1.00 83.06 86 LEU A O 1
ATOM 704 N N . GLU A 1 87 ? 7.266 -0.269 -10.310 1.00 79.94 87 GLU A N 1
ATOM 705 C CA . GLU A 1 87 ? 5.965 0.255 -9.890 1.00 79.94 87 GLU A CA 1
ATOM 706 C C . GLU A 1 87 ? 5.069 -0.844 -9.307 1.00 79.94 87 GLU A C 1
ATOM 708 O O . GLU A 1 87 ? 4.414 -0.642 -8.281 1.00 79.94 87 GLU A O 1
ATOM 713 N N . LYS A 1 88 ? 5.076 -2.034 -9.918 1.00 86.25 88 LYS A N 1
ATOM 714 C CA . LYS A 1 88 ? 4.364 -3.200 -9.390 1.00 86.25 88 LYS A CA 1
ATOM 715 C C . LYS A 1 88 ? 4.892 -3.590 -8.008 1.00 86.25 88 LYS A C 1
ATOM 717 O O . LYS A 1 88 ? 4.093 -3.735 -7.089 1.00 86.25 88 LYS A O 1
ATOM 722 N N . LEU A 1 89 ? 6.211 -3.697 -7.848 1.00 89.81 89 LEU A N 1
ATOM 723 C CA . LEU A 1 89 ? 6.854 -4.006 -6.567 1.00 89.81 89 LEU A CA 1
ATOM 724 C C . LEU A 1 89 ? 6.554 -2.937 -5.512 1.00 89.81 89 LEU A C 1
ATOM 726 O O . LEU A 1 89 ? 6.280 -3.267 -4.364 1.00 89.81 89 LEU A O 1
ATOM 730 N N . GLN A 1 90 ? 6.559 -1.658 -5.889 1.00 87.12 90 GLN A N 1
ATOM 731 C CA . GLN A 1 90 ? 6.222 -0.560 -4.985 1.00 87.12 90 GLN A CA 1
ATOM 732 C C . GLN A 1 90 ? 4.756 -0.627 -4.534 1.00 87.12 90 GLN A C 1
ATOM 734 O O . GLN A 1 90 ? 4.460 -0.406 -3.361 1.00 87.12 90 GLN A O 1
ATOM 739 N N . THR A 1 91 ? 3.849 -0.967 -5.451 1.00 89.12 91 THR A N 1
ATOM 740 C CA . THR A 1 91 ? 2.422 -1.150 -5.156 1.00 89.12 91 THR A CA 1
ATOM 741 C C . THR A 1 91 ? 2.198 -2.346 -4.232 1.00 89.12 91 THR A C 1
ATOM 743 O O . THR A 1 91 ? 1.458 -2.242 -3.257 1.00 89.12 91 THR A O 1
ATOM 746 N N . GLU A 1 92 ? 2.870 -3.464 -4.502 1.00 88.81 92 GLU A N 1
ATOM 747 C CA . GLU A 1 92 ? 2.789 -4.685 -3.698 1.00 88.81 92 GLU A CA 1
ATOM 748 C C . GLU A 1 92 ? 3.352 -4.468 -2.288 1.00 88.81 92 GLU A C 1
ATOM 750 O O . GLU A 1 92 ? 2.698 -4.810 -1.309 1.00 88.81 92 GLU A O 1
ATOM 755 N N . MET A 1 93 ? 4.488 -3.776 -2.164 1.00 91.06 93 MET A N 1
ATOM 756 C CA . MET A 1 93 ? 5.075 -3.417 -0.871 1.00 91.06 93 MET A CA 1
ATOM 757 C C . MET A 1 93 ? 4.187 -2.454 -0.074 1.00 91.06 93 MET A C 1
ATOM 759 O O . MET A 1 93 ? 4.065 -2.582 1.145 1.00 91.06 93 MET A O 1
ATOM 763 N N . ALA A 1 94 ? 3.555 -1.482 -0.737 1.00 88.62 94 ALA A N 1
ATOM 764 C CA . ALA A 1 94 ? 2.612 -0.578 -0.084 1.00 88.62 94 ALA A CA 1
ATOM 765 C C . ALA A 1 94 ? 1.369 -1.331 0.419 1.00 88.62 94 ALA A C 1
ATOM 767 O O . ALA A 1 94 ? 0.940 -1.110 1.553 1.00 88.62 94 ALA A O 1
ATOM 768 N N . ALA A 1 95 ? 0.835 -2.254 -0.386 1.00 89.31 95 ALA A N 1
ATOM 769 C CA . ALA A 1 95 ? -0.287 -3.102 0.001 1.00 89.31 95 ALA A CA 1
ATOM 770 C C . ALA A 1 95 ? 0.077 -4.048 1.158 1.00 89.31 95 ALA A C 1
ATOM 772 O O . ALA A 1 95 ? -0.685 -4.167 2.115 1.00 89.31 95 ALA A O 1
ATOM 773 N N . GLU A 1 96 ? 1.259 -4.667 1.119 1.00 87.38 96 GLU A N 1
ATOM 774 C CA . GLU A 1 96 ? 1.755 -5.531 2.194 1.00 87.38 96 GLU A CA 1
ATOM 775 C C . GLU A 1 96 ? 1.960 -4.747 3.493 1.00 87.38 96 GLU A C 1
ATOM 777 O O . GLU A 1 96 ? 1.556 -5.198 4.565 1.00 87.38 96 GLU A O 1
ATOM 782 N N . LYS A 1 97 ? 2.514 -3.531 3.411 1.00 89.69 97 LYS A N 1
ATOM 783 C CA . LYS A 1 97 ? 2.664 -2.650 4.571 1.00 89.69 97 LYS A CA 1
ATOM 784 C C . LYS A 1 97 ? 1.309 -2.277 5.173 1.00 89.69 97 LYS A C 1
ATOM 786 O O . LYS A 1 97 ? 1.173 -2.322 6.392 1.00 89.69 97 LYS A O 1
ATOM 791 N N . ALA A 1 98 ? 0.317 -1.945 4.347 1.00 88.50 98 ALA A N 1
ATOM 792 C CA . ALA A 1 98 ? -1.036 -1.659 4.822 1.00 88.50 98 ALA A CA 1
ATOM 793 C C . ALA A 1 98 ? -1.650 -2.880 5.524 1.00 88.50 98 ALA A C 1
ATOM 795 O O . ALA A 1 98 ? -2.157 -2.764 6.637 1.00 88.50 98 ALA A O 1
ATOM 796 N N . LEU A 1 99 ? -1.517 -4.070 4.930 1.00 89.94 99 LEU A N 1
ATOM 797 C CA . LEU A 1 99 ? -2.023 -5.319 5.501 1.00 89.94 99 LEU A CA 1
ATOM 798 C C . LEU A 1 99 ? -1.341 -5.643 6.837 1.00 89.94 99 LEU A C 1
ATOM 800 O O . LEU A 1 99 ? -2.013 -6.010 7.803 1.00 89.94 99 LEU A O 1
ATOM 804 N N . ARG A 1 100 ? -0.022 -5.436 6.923 1.00 91.62 100 ARG A N 1
ATOM 805 C CA . ARG A 1 100 ? 0.740 -5.581 8.164 1.00 91.62 100 ARG A CA 1
ATOM 806 C C . ARG A 1 100 ? 0.255 -4.611 9.242 1.00 91.62 100 ARG A C 1
ATOM 808 O O . ARG A 1 100 ? -0.004 -5.064 10.351 1.00 91.62 100 ARG A O 1
ATOM 815 N N . ILE A 1 101 ? 0.080 -3.326 8.925 1.00 91.44 101 ILE A N 1
ATOM 816 C CA . ILE A 1 101 ? -0.424 -2.331 9.887 1.00 91.44 101 ILE A CA 1
ATOM 817 C C . ILE A 1 101 ? -1.823 -2.719 10.371 1.00 91.44 101 ILE A C 1
ATOM 819 O O . ILE A 1 101 ? -2.069 -2.757 11.572 1.00 91.44 101 ILE A O 1
ATOM 823 N N . THR A 1 102 ? -2.732 -3.093 9.468 1.00 91.31 102 THR A N 1
ATOM 824 C CA . THR A 1 102 ? -4.065 -3.567 9.859 1.00 91.31 102 THR A CA 1
ATOM 825 C C . THR 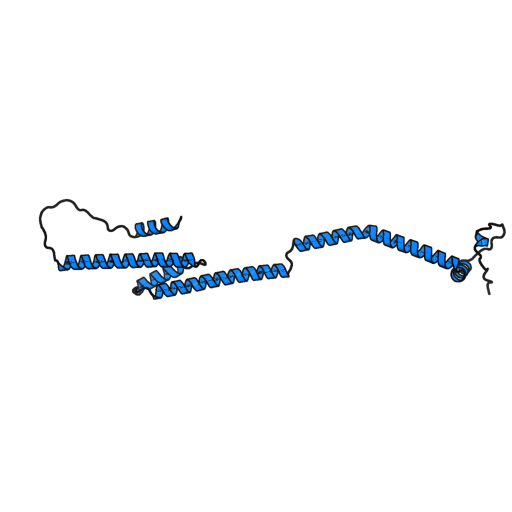A 1 102 ? -3.988 -4.816 10.741 1.00 91.31 102 THR A C 1
ATOM 827 O O . THR A 1 102 ? -4.759 -4.943 11.689 1.00 91.31 102 THR A O 1
ATOM 830 N N . SER A 1 103 ? -3.068 -5.744 10.467 1.00 93.62 103 SER A N 1
ATOM 831 C CA . SER A 1 103 ? -2.869 -6.938 11.297 1.00 93.62 103 SER A CA 1
ATOM 832 C C . SER A 1 103 ? -2.338 -6.596 12.692 1.00 93.62 103 SER A C 1
ATOM 834 O O . SER A 1 103 ? -2.833 -7.143 13.675 1.00 93.62 103 SER A O 1
ATOM 836 N N . GLU A 1 104 ? -1.359 -5.695 12.789 1.00 94.06 104 GLU A N 1
ATOM 837 C CA . GLU A 1 104 ? -0.825 -5.194 14.063 1.00 94.06 104 GLU A CA 1
ATOM 838 C C . GLU A 1 104 ? -1.930 -4.485 14.865 1.00 94.06 104 GLU A C 1
ATOM 840 O O . GLU A 1 104 ? -2.123 -4.773 16.045 1.00 94.06 104 GLU A O 1
ATOM 845 N N . ASN A 1 105 ? -2.749 -3.669 14.201 1.00 94.88 105 ASN A N 1
ATOM 846 C CA . ASN A 1 105 ? -3.898 -2.991 14.799 1.00 94.88 105 ASN A CA 1
ATOM 847 C C . ASN A 1 105 ? -4.971 -3.974 15.296 1.00 94.88 105 ASN A C 1
ATOM 849 O O . ASN A 1 105 ? -5.502 -3.801 16.392 1.00 94.88 105 ASN A O 1
ATOM 853 N N . LYS A 1 106 ? -5.269 -5.045 14.548 1.00 94.62 106 LYS A N 1
ATOM 854 C CA . LYS A 1 106 ? -6.171 -6.117 15.015 1.00 94.62 106 LYS A CA 1
ATOM 855 C C . LYS A 1 106 ? -5.639 -6.805 16.264 1.00 94.62 106 LYS A C 1
ATOM 857 O O . LYS A 1 106 ? -6.412 -7.059 17.185 1.00 94.62 106 LYS A O 1
ATOM 862 N N . ALA A 1 107 ? -4.345 -7.119 16.283 1.00 95.19 107 ALA A N 1
ATOM 863 C CA . ALA A 1 107 ? -3.709 -7.757 17.428 1.00 95.19 107 ALA A CA 1
ATOM 864 C C . ALA A 1 107 ? -3.767 -6.849 18.665 1.00 95.19 107 ALA A C 1
ATOM 866 O O . ALA A 1 107 ? -4.181 -7.305 19.727 1.00 95.19 107 ALA A O 1
ATOM 867 N N . PHE A 1 108 ? -3.462 -5.560 18.497 1.00 95.38 108 PHE A N 1
ATOM 868 C CA . PHE A 1 108 ? -3.593 -4.557 19.552 1.00 95.38 108 PHE A CA 1
ATOM 869 C C . PHE A 1 108 ? -5.025 -4.484 20.103 1.00 95.38 108 PHE A C 1
ATOM 871 O O . PHE A 1 108 ? -5.228 -4.576 21.310 1.00 95.38 108 PHE A O 1
ATOM 878 N N . VAL A 1 109 ? -6.040 -4.389 19.238 1.00 94.50 109 VAL A N 1
ATOM 879 C CA . VAL A 1 109 ? -7.447 -4.357 19.677 1.00 94.50 109 VAL A CA 1
ATOM 880 C C . VAL A 1 109 ? -7.826 -5.634 20.434 1.00 94.50 109 VAL A C 1
ATOM 882 O O . VAL A 1 109 ? -8.489 -5.560 21.466 1.00 94.50 109 VAL A O 1
ATOM 885 N N . ALA A 1 110 ? -7.393 -6.804 19.959 1.00 93.12 110 ALA A N 1
ATOM 886 C CA . ALA A 1 110 ? -7.648 -8.079 20.629 1.00 93.12 110 ALA A CA 1
ATOM 887 C C . ALA A 1 110 ? -6.981 -8.168 22.015 1.00 93.12 110 ALA A C 1
ATOM 889 O O . ALA A 1 110 ? -7.564 -8.728 22.948 1.00 93.12 110 ALA A O 1
ATOM 890 N N . GLU A 1 111 ? -5.787 -7.598 22.169 1.00 93.44 111 GLU A N 1
ATOM 891 C CA . GLU A 1 111 ? -5.098 -7.488 23.457 1.00 93.44 111 GLU A CA 1
ATOM 892 C C . GLU A 1 111 ? -5.880 -6.594 24.428 1.00 93.44 111 GLU A C 1
ATOM 894 O O . GLU A 1 111 ? -6.152 -7.007 25.557 1.00 93.44 111 GLU A O 1
ATOM 899 N N . GLN A 1 112 ? -6.345 -5.428 23.967 1.00 93.12 112 GLN A N 1
ATOM 900 C CA . GLN A 1 112 ? -7.161 -4.516 24.779 1.00 93.12 112 GLN A CA 1
ATOM 901 C C . GLN A 1 112 ? -8.476 -5.172 25.218 1.00 93.12 112 GLN A C 1
ATOM 903 O O . GLN A 1 112 ? -8.813 -5.156 26.399 1.00 93.12 112 GLN A O 1
ATOM 908 N N . ILE A 1 113 ? -9.174 -5.855 24.305 1.00 91.31 113 ILE A N 1
ATOM 909 C CA . ILE A 1 113 ? -10.370 -6.656 24.619 1.00 91.31 113 ILE A CA 1
ATOM 910 C C . ILE A 1 113 ? -10.079 -7.716 25.689 1.00 91.31 113 ILE A C 1
ATOM 912 O O . ILE A 1 113 ? -10.908 -7.973 26.566 1.00 91.31 113 ILE A O 1
ATOM 916 N N . SER A 1 114 ? -8.921 -8.373 25.608 1.00 90.44 114 SER A N 1
ATOM 917 C CA . SER A 1 114 ? -8.551 -9.431 26.549 1.00 90.44 114 SER A CA 1
ATOM 918 C C . SER A 1 114 ? -8.366 -8.883 27.962 1.00 90.44 114 SER A C 1
ATOM 920 O O . SER A 1 114 ? -8.809 -9.539 28.905 1.00 90.44 114 SER A O 1
ATOM 922 N N . GLY A 1 115 ? -7.803 -7.676 28.088 1.00 89.25 115 GLY A N 1
ATOM 923 C CA . GLY A 1 115 ? -7.643 -6.955 29.353 1.00 89.25 115 GLY A CA 1
ATOM 924 C C . GLY A 1 115 ? -8.946 -6.429 29.967 1.00 89.25 115 GLY A C 1
ATOM 925 O O . GLY A 1 115 ? -8.970 -6.130 31.157 1.00 89.25 115 GLY A O 1
ATOM 926 N N . LEU A 1 116 ? -10.041 -6.350 29.201 1.00 88.44 116 LEU A N 1
ATOM 927 C CA . LEU A 1 116 ? -11.340 -5.936 29.731 1.00 88.44 116 LEU A CA 1
ATOM 928 C C . LEU A 1 116 ? -11.977 -7.044 30.589 1.00 88.44 116 LEU A C 1
ATOM 930 O O . LEU A 1 116 ? -12.259 -8.158 30.121 1.00 88.44 116 LEU A O 1
ATOM 934 N N . GLU A 1 117 ? -12.266 -6.694 31.843 1.00 86.50 117 GLU A N 1
ATOM 935 C CA . GLU A 1 117 ? -13.064 -7.481 32.789 1.00 86.50 117 GLU A CA 1
ATOM 936 C C . GLU A 1 117 ? -14.563 -7.284 32.512 1.00 86.50 117 GLU A C 1
ATOM 938 O O . GLU A 1 117 ? -15.232 -6.470 33.151 1.00 86.50 117 GLU A O 1
ATOM 943 N N . LEU A 1 118 ? -15.078 -8.004 31.514 1.00 86.62 118 LEU A N 1
ATOM 944 C CA . LEU A 1 118 ? 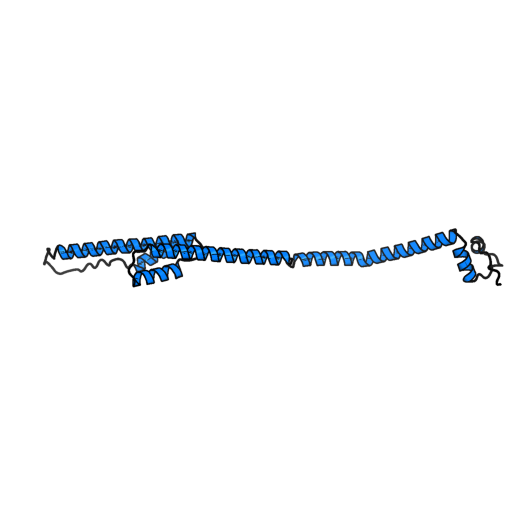-16.488 -7.993 31.115 1.00 86.62 118 LEU A CA 1
ATOM 945 C C . LEU A 1 118 ? -17.049 -9.419 31.098 1.00 86.62 118 LEU A C 1
ATOM 947 O O . LEU A 1 118 ? -16.345 -10.361 30.724 1.00 86.62 118 LEU A O 1
ATOM 951 N N . ASP A 1 119 ? -18.326 -9.559 31.447 1.00 85.31 119 ASP A N 1
ATOM 952 C CA . ASP A 1 119 ? -19.033 -10.843 31.456 1.00 85.31 119 ASP A CA 1
ATOM 953 C C . ASP A 1 119 ? -19.425 -11.305 30.042 1.00 85.31 119 ASP A C 1
ATOM 955 O O . ASP A 1 119 ? -19.669 -10.483 29.159 1.00 85.31 119 ASP A O 1
ATOM 959 N N . GLY A 1 120 ? -19.508 -12.628 29.845 1.00 84.75 120 GLY A N 1
ATOM 960 C CA . GLY A 1 120 ? -19.643 -13.349 28.564 1.00 84.75 120 GLY A CA 1
ATOM 961 C C . GLY A 1 120 ? -20.288 -12.588 27.397 1.00 84.75 120 GLY A C 1
ATOM 962 O O . GLY A 1 120 ? -19.582 -12.169 26.479 1.00 84.75 120 GLY A O 1
ATOM 963 N N . ASP A 1 121 ? -21.607 -12.390 27.433 1.00 88.94 121 ASP A N 1
ATOM 964 C CA . ASP A 1 121 ? -22.364 -11.797 26.315 1.00 88.94 121 ASP A CA 1
ATOM 965 C C . ASP A 1 121 ? -21.991 -10.327 26.048 1.00 88.94 121 ASP A C 1
ATOM 967 O O . ASP A 1 121 ? -21.960 -9.862 24.900 1.00 88.94 121 ASP A O 1
ATOM 971 N N . LEU A 1 122 ? -21.668 -9.585 27.112 1.00 87.81 122 LEU A N 1
ATOM 972 C CA . LEU A 1 122 ? -21.228 -8.196 27.017 1.00 87.81 122 LEU A CA 1
ATOM 973 C C . LEU A 1 122 ? -19.822 -8.122 26.417 1.00 87.81 122 LEU A C 1
ATOM 975 O O . LEU A 1 122 ? -19.587 -7.331 25.501 1.00 87.81 122 LEU A O 1
ATOM 979 N N . LYS A 1 123 ? -18.910 -8.988 26.874 1.00 90.62 123 LYS A N 1
ATOM 980 C CA . LYS A 1 123 ? -17.556 -9.104 26.326 1.00 90.62 123 LYS A CA 1
ATOM 981 C C . LYS A 1 123 ? -17.601 -9.466 24.851 1.00 90.62 123 LYS A C 1
ATOM 983 O O . LYS A 1 123 ? -16.889 -8.849 24.065 1.00 90.62 123 LYS A O 1
ATOM 988 N N . GLU A 1 124 ? -18.451 -10.406 24.446 1.00 92.00 124 GLU A N 1
ATOM 989 C CA . GLU A 1 124 ? -18.595 -10.791 23.041 1.00 92.00 124 GLU A CA 1
ATOM 990 C C . GLU A 1 124 ? -19.106 -9.628 22.175 1.00 92.00 124 GLU A C 1
ATOM 992 O O . GLU A 1 124 ? -18.548 -9.352 21.109 1.00 92.00 124 GLU A O 1
ATOM 997 N N . SER A 1 125 ? -20.126 -8.907 22.647 1.00 92.69 125 SER A N 1
ATOM 998 C CA . SER A 1 125 ? -20.702 -7.759 21.935 1.00 92.69 125 SER A CA 1
ATOM 999 C C . SER A 1 125 ? -19.691 -6.622 21.771 1.00 92.69 125 SER A C 1
ATOM 1001 O O . SER A 1 125 ? -19.507 -6.102 20.667 1.00 92.69 125 SER A O 1
ATOM 1003 N N . VAL A 1 126 ? -18.976 -6.289 22.849 1.00 92.25 126 VAL A N 1
ATOM 1004 C CA . VAL A 1 126 ? -17.897 -5.294 22.847 1.00 92.25 126 VAL A CA 1
ATOM 1005 C C . VAL A 1 126 ? -16.757 -5.723 21.923 1.00 92.25 126 VAL A C 1
ATOM 1007 O O . VAL A 1 126 ? -16.300 -4.927 21.106 1.00 92.25 126 VAL A O 1
ATOM 1010 N N . SER A 1 127 ? -16.350 -6.993 21.973 1.00 93.69 127 SER A N 1
ATOM 1011 C CA . SER A 1 127 ? -15.275 -7.525 21.126 1.00 93.69 127 SER A CA 1
ATOM 1012 C C . SER A 1 127 ? -15.599 -7.376 19.642 1.00 93.69 127 SER A C 1
ATOM 1014 O O . SER A 1 127 ? -14.782 -6.875 18.869 1.00 93.69 127 SER A O 1
ATOM 1016 N N . LYS A 1 128 ? -16.816 -7.772 19.242 1.00 93.81 128 LYS A N 1
ATOM 1017 C CA . LYS A 1 128 ? -17.293 -7.627 17.860 1.00 93.81 128 LYS A CA 1
ATOM 1018 C C . LYS A 1 128 ? -17.331 -6.162 17.445 1.00 93.81 128 LYS A C 1
ATOM 1020 O O . LYS A 1 128 ? -16.901 -5.840 16.341 1.00 93.81 128 LYS A O 1
ATOM 1025 N N . PHE A 1 129 ? -17.816 -5.275 18.313 1.00 94.56 129 PHE A N 1
ATOM 1026 C CA . PHE A 1 129 ? -17.851 -3.847 18.019 1.00 94.56 129 PHE A CA 1
ATOM 1027 C C . PHE A 1 129 ? -16.443 -3.285 17.787 1.00 94.56 129 PHE A C 1
ATOM 1029 O O . PHE A 1 129 ? -16.205 -2.671 16.747 1.00 94.56 129 PHE A O 1
ATOM 1036 N N . MET A 1 130 ? -15.512 -3.540 18.710 1.00 94.31 130 MET A N 1
ATOM 1037 C CA . MET A 1 130 ? -14.150 -3.012 18.645 1.00 94.31 130 MET A CA 1
ATOM 1038 C C . MET A 1 130 ? -13.390 -3.535 17.420 1.00 94.31 130 MET A C 1
ATOM 1040 O O . MET A 1 130 ? -12.813 -2.749 16.672 1.00 94.31 130 MET A O 1
ATOM 1044 N N . LEU A 1 131 ? -13.444 -4.845 17.156 1.00 95.12 131 LEU A N 1
ATOM 1045 C CA . LEU A 1 131 ? -12.755 -5.452 16.011 1.00 95.12 131 LEU A CA 1
ATOM 1046 C C . LEU A 1 131 ? -13.319 -4.999 14.659 1.00 95.12 131 LEU A C 1
ATOM 1048 O O . LEU A 1 131 ? -12.562 -4.895 13.696 1.00 95.12 131 LEU A O 1
ATOM 1052 N N . ASN A 1 132 ? -14.626 -4.731 14.581 1.00 93.81 132 ASN A N 1
ATOM 1053 C CA . ASN A 1 132 ? -15.272 -4.349 13.325 1.00 93.81 132 ASN A CA 1
ATOM 1054 C C . ASN A 1 132 ? -15.201 -2.848 13.033 1.00 93.81 132 ASN A C 1
ATOM 1056 O O . ASN A 1 132 ? -15.229 -2.474 11.865 1.00 93.81 132 ASN A O 1
ATOM 1060 N N . ASN A 1 133 ? -15.151 -1.996 14.063 1.00 92.38 133 ASN A N 1
ATOM 1061 C CA . ASN A 1 133 ? -15.308 -0.547 13.887 1.00 92.38 133 ASN A CA 1
ATOM 1062 C C . ASN A 1 133 ? -14.073 0.270 14.271 1.00 92.38 133 ASN A C 1
ATOM 1064 O O . ASN A 1 133 ? -13.946 1.399 13.807 1.00 92.38 133 ASN A O 1
ATOM 1068 N N . LEU A 1 134 ? -13.185 -0.258 15.119 1.00 93.69 134 LEU A N 1
ATOM 1069 C CA . LEU A 1 134 ? -12.041 0.511 15.630 1.00 93.69 134 LEU A CA 1
ATOM 1070 C C . LEU A 1 134 ? -10.720 0.122 14.962 1.00 93.69 134 LEU A C 1
ATOM 1072 O O . LEU A 1 134 ? -9.767 0.889 15.013 1.00 93.69 134 LEU A O 1
ATOM 1076 N N . VAL A 1 135 ? -10.661 -1.038 14.303 1.00 93.81 135 VAL A N 1
ATOM 1077 C CA . VAL A 1 135 ? -9.491 -1.467 13.529 1.00 93.81 135 VAL A CA 1
ATOM 1078 C C . VAL A 1 135 ? -9.465 -0.741 12.185 1.00 93.81 135 VAL A C 1
ATOM 1080 O O . VAL A 1 135 ? -10.346 -0.951 11.351 1.00 93.81 135 VAL A O 1
ATOM 1083 N N . SER A 1 136 ? -8.405 0.023 11.925 1.00 91.19 136 SER A N 1
ATOM 1084 C CA . SER A 1 136 ? -8.123 0.587 10.600 1.00 91.19 136 SER A CA 1
ATOM 1085 C C . SER A 1 136 ? -6.692 0.291 10.134 1.00 91.19 136 SER A C 1
ATOM 1087 O O . SER A 1 136 ? -5.925 -0.408 10.797 1.00 91.19 136 SER A O 1
ATOM 1089 N N . ASP A 1 137 ? -6.321 0.796 8.962 1.00 88.19 137 ASP A N 1
ATOM 1090 C CA . ASP A 1 137 ? -4.946 0.854 8.452 1.00 88.19 137 ASP A CA 1
ATOM 1091 C C . ASP A 1 137 ? -4.130 2.020 9.047 1.00 88.19 137 ASP A C 1
ATOM 1093 O O . ASP A 1 137 ? -2.961 2.202 8.707 1.00 88.19 137 ASP A O 1
ATOM 1097 N N . ASN A 1 138 ? -4.714 2.788 9.971 1.00 91.62 138 ASN A N 1
ATOM 1098 C CA . ASN A 1 138 ? -4.064 3.866 10.702 1.00 91.62 138 ASN A CA 1
ATOM 1099 C C . ASN A 1 138 ? -3.927 3.491 12.188 1.00 91.62 138 ASN A C 1
ATOM 1101 O O . ASN A 1 138 ? -4.914 3.332 12.913 1.00 91.62 138 ASN A O 1
ATOM 1105 N N . ALA A 1 139 ? -2.678 3.346 12.636 1.00 92.12 139 ALA A N 1
ATOM 1106 C CA . ALA A 1 139 ? -2.349 2.963 14.006 1.00 92.12 139 ALA A CA 1
ATOM 1107 C C . ALA A 1 139 ? -2.779 4.014 15.042 1.00 92.12 139 ALA A C 1
ATOM 1109 O O . ALA A 1 139 ? -3.344 3.646 16.070 1.00 92.12 139 ALA A O 1
ATOM 1110 N N . ASP A 1 140 ? -2.585 5.306 14.759 1.00 93.62 140 ASP A N 1
ATOM 1111 C CA . ASP A 1 140 ? -2.953 6.388 15.681 1.00 93.62 140 ASP A CA 1
ATOM 1112 C C . ASP A 1 140 ? -4.469 6.470 15.852 1.00 93.62 140 ASP A C 1
ATOM 1114 O O . ASP A 1 140 ? -4.967 6.572 16.971 1.00 93.62 140 ASP A O 1
ATOM 1118 N N . PHE A 1 141 ? -5.216 6.358 14.747 1.00 94.31 141 PHE A N 1
ATOM 1119 C CA . PHE A 1 141 ? -6.674 6.281 14.809 1.00 94.31 141 PHE A CA 1
ATOM 1120 C C . PHE A 1 141 ? -7.123 5.080 15.640 1.00 94.31 141 PHE A C 1
ATOM 1122 O O . PHE A 1 141 ? -7.911 5.253 16.564 1.00 94.31 141 PHE A O 1
ATOM 1129 N N . THR A 1 142 ? -6.608 3.881 15.333 1.00 94.00 142 THR A N 1
ATOM 1130 C CA . THR A 1 142 ? -6.993 2.650 16.040 1.00 94.00 142 THR A CA 1
ATOM 1131 C C . THR A 1 142 ? -6.729 2.793 17.536 1.00 94.00 142 THR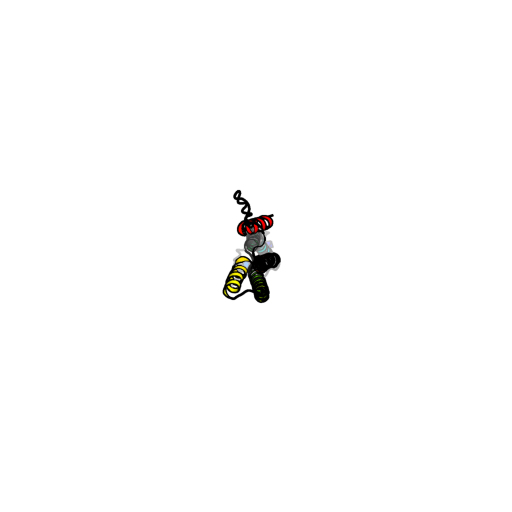 A C 1
ATOM 1133 O O . THR A 1 142 ? -7.612 2.531 18.348 1.00 94.00 142 THR A O 1
ATOM 1136 N N . LYS A 1 143 ? -5.534 3.262 17.907 1.00 94.88 143 LYS A N 1
ATOM 1137 C CA . LYS A 1 143 ? -5.145 3.464 19.301 1.00 94.88 143 LYS A CA 1
ATOM 1138 C C . LYS A 1 143 ? -6.065 4.458 20.009 1.00 94.88 143 LYS A C 1
ATOM 1140 O O . LYS A 1 143 ? -6.654 4.109 21.026 1.00 94.88 143 LYS A O 1
ATOM 1145 N N . ASN A 1 144 ? -6.247 5.650 19.443 1.00 94.44 144 ASN A N 1
ATOM 1146 C CA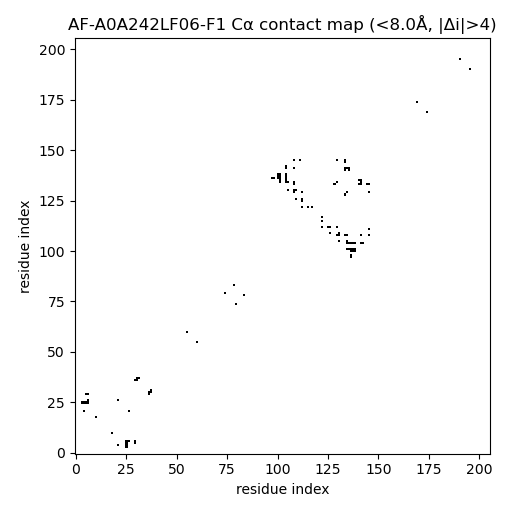 . ASN A 1 144 ? -7.068 6.698 20.050 1.00 94.44 144 ASN A CA 1
ATOM 1147 C C . ASN A 1 144 ? -8.541 6.280 20.167 1.00 94.44 144 ASN A C 1
ATOM 1149 O O . ASN A 1 144 ? -9.191 6.565 21.170 1.00 94.44 144 ASN A O 1
ATOM 1153 N N . ALA A 1 145 ? -9.077 5.598 19.153 1.00 93.12 145 ALA A N 1
ATOM 1154 C CA . ALA A 1 145 ? -10.461 5.141 19.144 1.00 93.12 145 ALA A CA 1
ATOM 1155 C C . ALA A 1 145 ? -10.702 4.048 20.195 1.00 93.12 145 ALA A C 1
ATOM 1157 O O . ALA A 1 145 ? -11.733 4.054 20.868 1.00 93.12 145 ALA A O 1
ATOM 1158 N N . VAL A 1 146 ? -9.739 3.137 20.365 1.00 94.50 146 VAL A N 1
ATOM 1159 C CA . VAL A 1 146 ? -9.777 2.115 21.415 1.00 94.50 146 VAL A CA 1
ATOM 1160 C C . VAL A 1 146 ? -9.688 2.751 22.792 1.00 94.50 146 VAL A C 1
ATOM 1162 O O . VAL A 1 146 ? -10.568 2.482 23.598 1.00 94.50 146 VAL A O 1
ATOM 1165 N N . GLU A 1 147 ? -8.705 3.622 23.035 1.00 93.88 147 GLU A N 1
ATOM 1166 C CA . GLU A 1 147 ? -8.526 4.310 24.322 1.00 93.88 147 GLU A CA 1
ATOM 1167 C C . GLU A 1 147 ? -9.773 5.116 24.718 1.00 93.88 147 GLU A C 1
ATOM 1169 O O . GLU A 1 147 ? -10.242 5.032 25.855 1.00 93.88 147 GLU A O 1
ATOM 1174 N N . ALA A 1 148 ? -10.361 5.851 23.769 1.00 92.62 148 ALA A N 1
ATOM 1175 C CA . ALA A 1 148 ? -11.592 6.599 24.000 1.00 92.62 148 ALA A CA 1
ATOM 1176 C C . ALA A 1 148 ? -12.767 5.670 24.335 1.00 92.62 148 ALA A C 1
ATOM 1178 O O . ALA A 1 148 ? -13.509 5.917 25.287 1.00 92.62 148 ALA A O 1
ATOM 1179 N N . PHE A 1 149 ? -12.934 4.585 23.575 1.00 95.06 149 PHE A N 1
ATOM 1180 C CA . PHE A 1 149 ? -14.010 3.628 23.806 1.00 95.06 149 PHE A CA 1
ATOM 1181 C C . PHE A 1 149 ? -13.859 2.908 25.154 1.00 95.06 149 PHE A C 1
ATOM 1183 O O . PHE A 1 149 ? -14.832 2.805 25.902 1.00 95.06 149 PHE A O 1
ATOM 1190 N N . THR A 1 150 ? -12.651 2.468 25.512 1.00 91.75 150 THR A N 1
ATOM 1191 C CA . THR A 1 150 ? -12.383 1.856 26.820 1.00 91.75 150 THR A CA 1
ATOM 1192 C C . THR A 1 150 ? -12.599 2.843 27.964 1.00 91.75 150 THR A C 1
ATOM 1194 O O . THR A 1 150 ? -13.210 2.469 28.960 1.00 91.75 150 THR A O 1
ATOM 1197 N N . GLY A 1 151 ? -12.225 4.117 27.804 1.00 90.94 151 GLY A N 1
ATOM 1198 C CA . GLY A 1 151 ? -12.496 5.151 28.810 1.00 90.94 151 GLY A CA 1
ATOM 1199 C C . GLY A 1 151 ? -13.995 5.399 29.039 1.00 90.94 151 GLY A C 1
ATOM 1200 O O . GLY A 1 151 ? -14.437 5.605 30.173 1.00 90.94 151 GLY A O 1
ATOM 1201 N N . VAL A 1 152 ? -14.816 5.314 27.984 1.00 91.56 152 VAL A N 1
ATOM 1202 C CA . VAL A 1 152 ? -16.283 5.366 28.119 1.00 91.56 152 VAL A CA 1
ATOM 1203 C C . VAL A 1 152 ? -16.804 4.151 28.891 1.00 91.56 152 VAL A C 1
ATOM 1205 O O . VAL A 1 152 ? -17.647 4.313 29.773 1.00 91.56 152 VAL A O 1
ATOM 1208 N N . LEU A 1 153 ? -16.291 2.946 28.611 1.00 89.06 153 LEU A N 1
ATOM 1209 C CA . LEU A 1 153 ? -16.671 1.739 29.354 1.00 89.06 153 LEU A CA 1
ATOM 1210 C C . LEU A 1 153 ? -16.318 1.842 30.845 1.00 89.06 153 LEU A C 1
ATOM 1212 O O . LEU A 1 153 ? -17.137 1.477 31.688 1.00 89.06 153 LEU A O 1
ATOM 1216 N N . GLU A 1 154 ? -15.140 2.370 31.177 1.00 88.06 154 GLU A N 1
ATOM 1217 C CA . GLU A 1 154 ? -14.727 2.613 32.565 1.00 88.06 154 GLU A CA 1
ATOM 1218 C C . GLU A 1 154 ? -15.654 3.611 33.262 1.00 88.06 154 GLU A C 1
ATOM 1220 O O . GLU A 1 154 ? -16.155 3.329 34.350 1.00 88.06 154 GLU A O 1
ATOM 1225 N N . THR A 1 155 ? -15.980 4.724 32.601 1.00 89.62 155 THR A N 1
ATOM 1226 C CA . THR A 1 155 ? -16.903 5.733 33.147 1.00 89.62 155 THR A CA 1
ATOM 1227 C C . THR A 1 155 ? -18.285 5.136 33.432 1.00 89.62 155 THR A C 1
ATOM 1229 O O . THR A 1 155 ? -18.875 5.390 34.483 1.00 89.62 155 THR A O 1
ATOM 1232 N N . ILE A 1 156 ? -18.808 4.308 32.519 1.00 86.81 156 ILE A N 1
ATOM 1233 C CA . ILE A 1 156 ? -20.089 3.611 32.709 1.00 86.81 156 ILE A CA 1
ATOM 1234 C C . ILE A 1 156 ? -20.004 2.645 33.897 1.00 86.81 156 ILE A C 1
ATOM 1236 O O . ILE A 1 156 ? -20.928 2.604 34.712 1.00 86.81 156 ILE A O 1
ATOM 1240 N N . LYS A 1 157 ? -18.901 1.894 34.029 1.00 84.88 157 LYS A N 1
ATOM 1241 C CA . LYS A 1 157 ? -18.667 0.973 35.153 1.00 84.88 157 LYS A CA 1
ATOM 1242 C C . LYS A 1 157 ? -18.672 1.719 36.490 1.00 84.88 157 LYS A C 1
ATOM 1244 O O . LYS A 1 157 ? -19.335 1.275 37.427 1.00 84.88 157 LYS A O 1
ATOM 1249 N N . GLU A 1 158 ? -17.989 2.858 36.572 1.00 86.00 158 GLU A N 1
ATOM 1250 C CA . GLU A 1 158 ? -17.955 3.699 37.775 1.00 86.00 158 GLU A CA 1
ATOM 1251 C C . GLU A 1 158 ? -19.333 4.271 38.128 1.00 86.00 158 GLU A C 1
ATOM 1253 O O . GLU A 1 158 ? -19.756 4.183 39.284 1.00 86.00 158 GLU A O 1
ATOM 1258 N N . GLN A 1 159 ? -20.068 4.803 37.144 1.00 85.31 159 GLN A N 1
ATOM 1259 C CA . GLN A 1 159 ? -21.417 5.338 37.357 1.00 85.31 159 GLN A CA 1
ATOM 1260 C C . GLN A 1 159 ? -22.392 4.256 37.830 1.00 85.31 159 GLN A C 1
ATOM 1262 O O . GLN A 1 159 ? -23.110 4.465 38.807 1.00 85.31 159 GLN A O 1
ATOM 1267 N N . HIS A 1 160 ? -22.380 3.078 37.201 1.00 82.06 160 HIS A N 1
ATOM 1268 C CA . HIS A 1 160 ? -23.215 1.957 37.632 1.00 82.06 160 HIS A CA 1
ATOM 1269 C C . HIS A 1 160 ? -22.864 1.486 39.046 1.00 82.06 160 HIS A C 1
ATOM 1271 O O . HIS A 1 160 ? -23.768 1.249 39.848 1.00 82.06 160 HIS A O 1
ATOM 1277 N N . ALA A 1 161 ? -21.576 1.384 39.386 1.00 81.81 161 ALA A N 1
ATOM 1278 C CA . ALA A 1 161 ? -21.149 1.014 40.734 1.00 81.81 161 ALA A CA 1
ATOM 1279 C C . ALA A 1 161 ? -21.612 2.040 41.784 1.00 81.81 161 ALA A C 1
ATOM 1281 O O . ALA A 1 161 ? -22.077 1.659 42.862 1.00 81.81 161 ALA A O 1
ATOM 1282 N N . ALA A 1 162 ? -21.538 3.335 41.464 1.00 80.88 162 ALA A N 1
ATOM 1283 C CA . ALA A 1 162 ? -22.030 4.403 42.328 1.00 80.88 162 ALA A CA 1
ATOM 1284 C C . ALA A 1 162 ? -23.552 4.323 42.534 1.00 80.88 162 ALA A C 1
ATOM 1286 O O . ALA A 1 162 ? -24.008 4.379 43.676 1.00 80.88 162 ALA A O 1
ATOM 1287 N N . SER A 1 163 ? -24.329 4.118 41.465 1.00 79.44 163 SER A N 1
ATOM 1288 C CA . SER A 1 163 ? -25.789 3.977 41.550 1.00 79.44 163 SER A CA 1
ATOM 1289 C C . SER A 1 163 ? -26.223 2.728 42.320 1.00 79.44 163 SER A C 1
ATOM 1291 O O . SER A 1 163 ? -27.168 2.798 43.102 1.00 79.44 163 SER A O 1
ATOM 1293 N N . ILE A 1 164 ? -25.528 1.595 42.159 1.00 80.19 164 ILE A N 1
ATOM 1294 C CA . ILE A 1 164 ? -25.797 0.384 42.952 1.00 80.19 164 ILE A CA 1
ATOM 1295 C C . ILE A 1 164 ? -25.538 0.663 44.433 1.00 80.19 164 ILE A C 1
ATOM 1297 O O . ILE A 1 164 ? -26.398 0.382 45.262 1.00 80.19 164 ILE A O 1
ATOM 1301 N N . LYS A 1 165 ? -24.402 1.283 44.772 1.00 84.25 165 LYS A N 1
ATOM 1302 C CA . LYS A 1 165 ? -24.079 1.644 46.157 1.00 84.25 165 LYS A CA 1
ATOM 1303 C C . LYS A 1 165 ? -25.101 2.616 46.753 1.00 84.25 165 LYS A C 1
ATOM 1305 O O . LYS A 1 165 ? -25.455 2.488 47.922 1.00 84.25 165 LYS A O 1
ATOM 1310 N N . GLU A 1 166 ? -25.579 3.584 45.976 1.00 81.50 166 GLU A N 1
ATOM 1311 C CA . GLU A 1 166 ? -26.631 4.510 46.401 1.00 81.50 166 GLU A CA 1
ATOM 1312 C C . GLU A 1 166 ? -27.959 3.784 46.658 1.00 81.50 166 GLU A C 1
ATOM 1314 O O . GLU A 1 166 ? -28.585 4.004 47.693 1.00 81.50 166 GLU A O 1
ATOM 1319 N N . LEU A 1 167 ? -28.364 2.865 45.777 1.00 80.00 167 LEU A N 1
ATOM 1320 C CA . LEU A 1 167 ? -29.554 2.030 45.966 1.00 80.00 167 LEU A CA 1
ATOM 1321 C C . LEU A 1 167 ? -29.424 1.102 47.183 1.00 80.00 167 LEU A C 1
ATOM 1323 O O . LEU A 1 167 ? -30.364 0.980 47.970 1.00 80.00 167 LEU A O 1
ATOM 1327 N N . GLU A 1 168 ? -28.263 0.480 47.380 1.00 76.62 168 GLU A N 1
ATOM 1328 C CA . GLU A 1 168 ? -27.965 -0.338 48.557 1.00 76.62 168 GLU A CA 1
ATOM 1329 C C . GLU A 1 168 ? -28.025 0.494 49.838 1.00 76.62 168 GLU A C 1
ATOM 1331 O O . GLU A 1 168 ? -28.683 0.086 50.790 1.00 76.62 168 GLU A O 1
ATOM 1336 N N . MET A 1 169 ? -27.433 1.692 49.862 1.00 77.44 169 MET A N 1
ATOM 1337 C CA . MET A 1 169 ? -27.558 2.604 51.000 1.00 77.44 169 MET A CA 1
ATOM 1338 C C . MET A 1 169 ? -29.017 3.014 51.226 1.00 77.44 169 MET A C 1
ATOM 1340 O O . MET A 1 169 ? -29.509 2.901 52.343 1.00 77.44 169 MET A O 1
ATOM 1344 N N . ASN A 1 170 ? -29.752 3.414 50.191 1.00 73.62 170 ASN A N 1
ATOM 1345 C CA . ASN A 1 170 ? -31.152 3.821 50.326 1.00 73.62 170 ASN A CA 1
ATOM 1346 C C . ASN A 1 170 ? -32.060 2.670 50.798 1.00 73.62 170 ASN A C 1
ATOM 1348 O O . ASN A 1 170 ? -33.000 2.893 51.564 1.00 73.62 170 ASN A O 1
ATOM 1352 N N . SER A 1 171 ? -31.761 1.433 50.397 1.00 71.12 171 SER A N 1
ATOM 1353 C CA . SER A 1 171 ? -32.478 0.237 50.855 1.00 71.12 171 SER A CA 1
ATOM 1354 C C . SER A 1 171 ? -32.076 -0.191 52.276 1.00 71.12 171 SER A C 1
ATOM 1356 O O . SER A 1 171 ? -32.949 -0.524 53.077 1.00 71.12 171 SER A O 1
ATOM 1358 N N . ALA A 1 172 ? -30.790 -0.107 52.635 1.00 63.22 172 ALA A N 1
ATOM 1359 C CA . ALA A 1 172 ? -30.261 -0.464 53.953 1.00 63.22 172 ALA A CA 1
ATOM 1360 C C . ALA A 1 172 ? -30.587 0.579 55.037 1.00 63.22 172 ALA A C 1
ATOM 1362 O O . ALA A 1 172 ? -30.805 0.221 56.194 1.00 63.22 172 ALA A O 1
ATOM 1363 N N . PHE A 1 173 ? -30.672 1.861 54.671 1.00 61.69 173 PHE A N 1
ATOM 1364 C CA . PHE A 1 17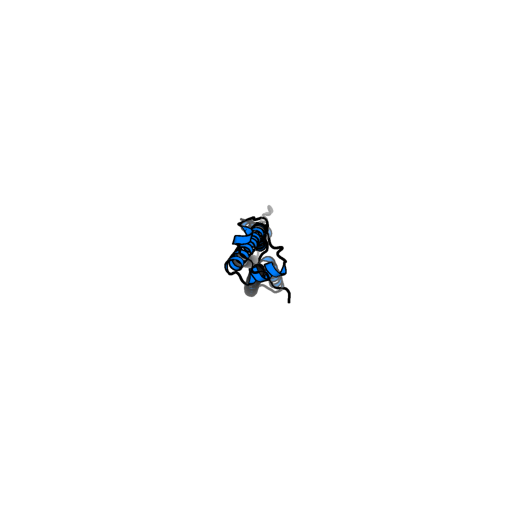3 ? -31.107 2.946 55.557 1.00 61.69 173 PHE A CA 1
ATOM 1365 C C . PHE A 1 173 ? -32.625 3.147 55.581 1.00 61.69 173 PHE A C 1
ATOM 1367 O O . PHE A 1 173 ? -33.094 4.041 56.284 1.00 61.69 173 PHE A O 1
ATOM 1374 N N . GLY A 1 174 ? -33.376 2.294 54.872 1.00 50.22 174 GLY A N 1
ATOM 1375 C CA . GLY A 1 174 ? -34.803 2.041 55.040 1.00 50.22 174 GLY A CA 1
ATOM 1376 C C . GLY A 1 174 ? -35.633 3.248 55.464 1.00 50.22 174 GLY A C 1
ATOM 1377 O O . GLY A 1 174 ? -35.842 3.463 56.654 1.00 50.22 174 GLY A O 1
ATOM 1378 N N . ASN A 1 175 ? -36.172 3.971 54.482 1.00 51.97 175 ASN A N 1
ATOM 1379 C CA . ASN A 1 175 ? -37.455 4.670 54.581 1.00 51.97 175 ASN A CA 1
ATOM 1380 C C . ASN A 1 175 ? -37.719 5.371 55.934 1.00 51.97 175 ASN A C 1
ATOM 1382 O O . ASN A 1 175 ? -38.725 5.135 56.605 1.00 51.97 175 ASN A O 1
ATOM 1386 N N . LYS A 1 176 ? -36.804 6.244 56.356 1.00 53.53 176 LYS A N 1
ATOM 1387 C CA . LYS A 1 176 ? -37.040 7.182 57.455 1.00 53.53 176 LYS A CA 1
ATOM 1388 C C . LYS A 1 176 ? -36.889 8.606 56.953 1.00 53.53 176 LYS A C 1
ATOM 1390 O O . LYS A 1 176 ? -35.950 9.286 57.335 1.00 53.53 176 LYS A O 1
ATOM 1395 N N . GLN A 1 177 ? -37.858 9.063 56.161 1.00 45.31 177 GLN A N 1
ATOM 1396 C CA . GLN A 1 177 ? -38.494 10.357 56.410 1.00 45.31 177 GLN A CA 1
ATOM 1397 C C . GLN A 1 177 ? -39.749 10.575 55.551 1.00 45.31 177 GLN A C 1
ATOM 1399 O O . GLN A 1 177 ? -39.712 10.588 54.330 1.00 45.31 177 GLN A O 1
ATOM 1404 N N . GLN A 1 178 ? -40.838 10.822 56.286 1.00 39.94 178 GLN A N 1
ATOM 1405 C CA . GLN A 1 178 ? -41.928 11.749 55.980 1.00 39.94 178 GLN A CA 1
ATOM 1406 C C . GLN A 1 178 ? -42.933 11.363 54.886 1.00 39.94 178 GLN A C 1
ATOM 1408 O O . GLN A 1 178 ? -42.957 11.891 53.781 1.00 39.94 178 GLN A O 1
ATOM 1413 N N . GLN A 1 179 ? -43.957 10.630 55.335 1.00 37.03 179 GLN A N 1
ATOM 1414 C CA . GLN A 1 179 ? -45.326 11.094 55.111 1.00 37.03 179 GLN A CA 1
ATOM 1415 C C . GLN A 1 179 ? -45.443 12.542 55.616 1.00 37.03 179 GLN A C 1
ATOM 1417 O O . GLN A 1 179 ? -45.580 12.776 56.815 1.00 37.03 179 GLN A O 1
ATOM 1422 N N . ASN A 1 180 ? -45.355 13.510 54.708 1.00 37.81 180 ASN A N 1
ATOM 1423 C CA . ASN A 1 180 ? -46.272 14.641 54.702 1.00 37.81 180 ASN A CA 1
ATOM 1424 C C . ASN A 1 180 ? -46.263 15.355 53.343 1.00 37.81 180 ASN A C 1
ATOM 1426 O O . ASN A 1 180 ? -45.250 15.880 52.900 1.00 37.81 180 ASN A O 1
ATOM 1430 N N . ASN A 1 181 ? -47.477 15.443 52.802 1.00 31.16 181 ASN A N 1
ATOM 1431 C CA . ASN A 1 181 ? -47.982 16.290 51.724 1.00 31.16 181 ASN A CA 1
ATOM 1432 C C . ASN A 1 181 ? -47.802 15.857 50.247 1.00 31.16 181 ASN A C 1
ATOM 1434 O O . ASN A 1 181 ? -46.693 15.565 49.808 1.00 31.16 181 ASN A O 1
ATOM 1438 N N . PRO A 1 182 ? -48.900 15.857 49.456 1.00 44.16 182 PRO A N 1
ATOM 1439 C CA . PRO A 1 182 ? -48.892 15.525 48.039 1.00 44.16 182 PRO A CA 1
ATOM 1440 C C . PRO A 1 182 ? -48.631 16.777 47.193 1.00 44.16 182 PRO A C 1
ATOM 1442 O O . PRO A 1 182 ? -49.304 17.795 47.353 1.00 44.16 182 PRO A O 1
ATOM 1445 N N . GLY A 1 183 ? -47.701 16.691 46.244 1.00 40.84 183 GLY A N 1
ATOM 1446 C CA . GLY A 1 183 ? -47.609 17.672 45.167 1.00 40.84 183 GLY A CA 1
ATOM 1447 C C . GLY A 1 183 ? -46.206 17.870 44.612 1.00 40.84 183 GLY A C 1
ATOM 1448 O O . GLY A 1 183 ? -45.379 18.517 45.244 1.00 40.84 183 GLY A O 1
ATOM 1449 N N . SER A 1 184 ? -46.046 17.446 43.356 1.00 35.00 184 SER A N 1
ATOM 1450 C CA . SER A 1 184 ? -44.991 17.813 42.395 1.00 35.00 184 SER A CA 1
ATOM 1451 C C . SER A 1 184 ? -43.811 16.842 42.304 1.00 35.00 184 SER A C 1
ATOM 1453 O O . SER A 1 184 ? -42.806 16.956 42.998 1.00 35.00 184 SER A O 1
ATOM 1455 N N . GLN A 1 185 ? -43.967 15.890 41.379 1.00 34.62 185 GLN A N 1
ATOM 1456 C CA . GLN A 1 185 ? -42.904 15.071 40.808 1.00 34.62 185 GLN A CA 1
ATOM 1457 C C . GLN A 1 185 ? -41.816 15.965 40.206 1.00 34.62 185 GLN A C 1
ATOM 1459 O O . GLN A 1 185 ? -42.098 16.826 39.375 1.00 34.62 185 GLN A O 1
ATOM 1464 N N . ASN A 1 186 ? -40.576 15.711 40.607 1.00 37.72 186 ASN A N 1
ATOM 1465 C CA . ASN A 1 186 ? -39.380 16.163 39.919 1.00 37.72 186 ASN A CA 1
ATOM 1466 C C . ASN A 1 186 ? -38.646 14.881 39.498 1.00 37.72 186 ASN A C 1
ATOM 1468 O O . ASN A 1 186 ? -37.954 14.265 40.304 1.00 37.72 186 ASN A O 1
ATOM 1472 N N . GLU A 1 187 ? -38.874 14.419 38.269 1.00 36.69 187 GLU A N 1
ATOM 1473 C CA . GLU A 1 187 ? -38.074 13.349 37.667 1.00 36.69 187 GLU A CA 1
ATOM 1474 C C . GLU A 1 187 ? -36.806 13.988 37.093 1.00 36.69 187 GLU A C 1
ATOM 1476 O O . GLU A 1 187 ? -36.796 14.515 35.981 1.00 36.69 187 GLU A O 1
ATOM 1481 N N . GLN A 1 188 ? -35.717 13.978 37.864 1.00 39.50 188 GLN A N 1
ATOM 1482 C CA . GLN A 1 188 ? -34.388 14.186 37.294 1.00 39.50 188 GLN A CA 1
ATOM 1483 C C . GLN A 1 188 ? -34.012 12.922 36.519 1.00 39.50 188 GLN A C 1
ATOM 1485 O O . GLN A 1 188 ? -33.516 11.949 37.079 1.00 39.50 188 GLN A O 1
ATOM 1490 N N . SER A 1 189 ? -34.301 12.952 35.217 1.00 39.28 189 SER A N 1
ATOM 1491 C CA . SER A 1 189 ? -33.800 12.000 34.230 1.00 39.28 189 SER A CA 1
ATOM 1492 C C . SER A 1 189 ? -32.288 11.865 34.390 1.00 39.28 189 SER A C 1
ATOM 1494 O O . SER A 1 189 ? -31.551 12.829 34.168 1.00 39.28 189 SER A O 1
ATOM 1496 N N . ALA A 1 190 ? -31.820 10.661 34.725 1.00 45.59 190 ALA A N 1
ATOM 1497 C CA . ALA A 1 190 ? -30.460 10.261 34.399 1.00 45.59 190 ALA A CA 1
ATOM 1498 C C . ALA A 1 190 ? -30.260 10.547 32.901 1.00 45.59 190 ALA A C 1
ATOM 1500 O O . ALA A 1 190 ? -31.114 10.194 32.082 1.00 45.59 190 ALA A O 1
ATOM 1501 N N . GLY A 1 191 ? -29.228 11.322 32.564 1.00 56.62 191 GLY A N 1
ATOM 1502 C CA . GLY A 1 191 ? -29.010 11.800 31.202 1.00 56.62 191 GLY A CA 1
ATOM 1503 C C . GLY A 1 191 ? -28.910 10.633 30.227 1.00 56.62 191 GLY A C 1
ATOM 1504 O O . GLY A 1 191 ? -28.217 9.659 30.507 1.00 56.62 191 GLY A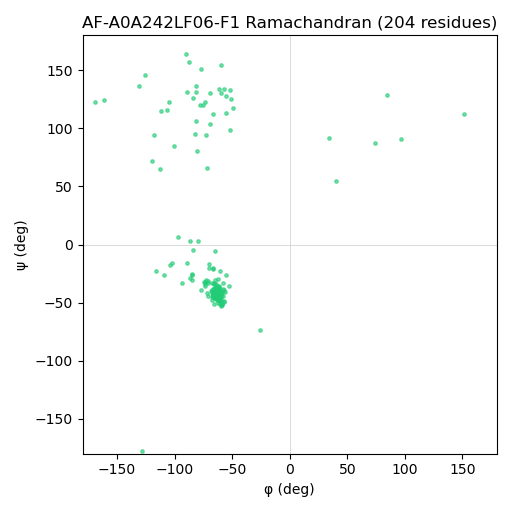 O 1
ATOM 1505 N N . ASP A 1 192 ? -29.613 10.743 29.100 1.00 68.31 192 ASP A N 1
ATOM 1506 C CA . ASP A 1 192 ? -29.650 9.725 28.056 1.00 68.31 192 ASP A CA 1
ATOM 1507 C C . ASP A 1 192 ? -28.214 9.396 27.585 1.00 68.31 192 ASP A C 1
ATOM 1509 O O . ASP A 1 192 ? -27.544 10.259 26.999 1.00 68.31 192 ASP A O 1
ATOM 1513 N N . PRO A 1 193 ? -27.705 8.175 27.837 1.00 62.59 193 PRO A N 1
ATOM 1514 C CA . PRO A 1 193 ? -26.345 7.790 27.469 1.00 62.59 193 PRO A CA 1
ATOM 1515 C C . PRO A 1 193 ? -26.118 7.870 25.953 1.00 62.59 193 PRO A C 1
ATOM 1517 O O . PRO A 1 193 ? -24.987 8.067 25.504 1.00 62.59 193 PRO A O 1
ATOM 1520 N N . MET A 1 194 ? -27.187 7.806 25.151 1.00 61.31 194 MET A N 1
ATOM 1521 C CA . MET A 1 194 ? -27.116 7.956 23.701 1.00 61.31 194 MET A CA 1
ATOM 1522 C C . MET A 1 194 ? -26.796 9.400 23.284 1.00 61.31 194 MET A C 1
ATOM 1524 O O . MET A 1 194 ? -26.073 9.621 22.311 1.00 61.31 194 MET A O 1
ATOM 1528 N N . ALA A 1 195 ? -27.236 10.391 24.066 1.00 70.38 195 ALA A N 1
ATOM 1529 C CA . ALA A 1 195 ? -26.881 11.795 23.857 1.00 70.38 195 ALA A CA 1
ATOM 1530 C C . ALA A 1 195 ? -25.425 12.090 24.260 1.00 70.38 195 ALA A C 1
ATOM 1532 O O . ALA A 1 195 ? -24.753 12.897 23.612 1.00 70.38 195 ALA A O 1
ATOM 1533 N N . ALA A 1 196 ? -24.917 11.413 25.297 1.00 71.38 196 ALA A N 1
ATOM 1534 C CA . ALA A 1 196 ? -23.513 11.502 25.697 1.00 71.38 196 ALA A CA 1
ATOM 1535 C C . ALA A 1 196 ? -22.584 10.901 24.627 1.00 71.38 196 ALA A C 1
ATOM 1537 O O . ALA A 1 196 ? -21.599 11.534 24.242 1.00 71.38 196 ALA A O 1
ATOM 1538 N N . LEU A 1 197 ? -22.952 9.738 24.076 1.00 64.00 197 LEU A N 1
ATOM 1539 C CA . LEU A 1 197 ? -22.225 9.107 22.973 1.00 64.00 197 LEU A CA 1
ATOM 1540 C C . LEU A 1 197 ? -22.255 9.974 21.701 1.00 64.00 197 LEU A C 1
ATOM 1542 O O . LEU A 1 197 ? -21.235 10.139 21.035 1.00 64.00 197 LEU A O 1
ATOM 1546 N N . GLY A 1 198 ? -23.407 10.584 21.393 1.00 74.88 198 GLY A N 1
ATOM 1547 C CA . GLY A 1 198 ? -23.561 11.501 20.260 1.00 74.88 198 GLY A CA 1
ATOM 1548 C C . GLY A 1 198 ? -22.644 12.725 20.352 1.00 74.88 198 GLY A C 1
ATOM 1549 O O . GLY A 1 198 ? -21.969 13.059 19.38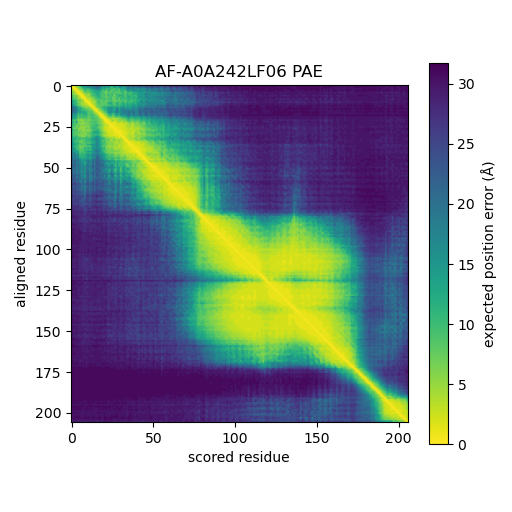0 1.00 74.88 198 GLY A O 1
ATOM 1550 N N . LYS A 1 199 ? -22.542 13.344 21.535 1.00 73.44 199 LYS A N 1
ATOM 1551 C CA . LYS A 1 199 ? -21.623 14.473 21.768 1.00 73.44 199 LYS A CA 1
ATOM 1552 C C . LYS A 1 199 ? -20.150 14.081 21.662 1.00 73.44 199 LYS A C 1
ATOM 1554 O O . LYS A 1 199 ? -19.371 14.843 21.095 1.00 73.44 199 LYS A O 1
ATOM 1559 N N . ALA A 1 200 ? -19.771 12.909 22.172 1.00 70.44 200 ALA A N 1
ATOM 1560 C CA . ALA A 1 200 ? -18.397 12.419 22.061 1.00 70.44 200 ALA A CA 1
ATOM 1561 C C . ALA A 1 200 ? -17.997 12.168 20.593 1.00 70.44 200 ALA A C 1
ATOM 1563 O O . ALA A 1 200 ? -16.883 12.488 20.184 1.00 70.44 200 ALA A O 1
ATOM 1564 N N . LEU A 1 201 ? -18.928 11.664 19.776 1.00 68.88 201 LEU A N 1
ATOM 1565 C CA . LEU A 1 201 ? -18.704 11.424 18.347 1.00 68.88 201 LEU A CA 1
ATOM 1566 C C . LEU A 1 201 ? -18.647 12.713 17.511 1.00 68.88 201 LEU A C 1
ATOM 1568 O O . LEU A 1 201 ? -17.937 12.752 16.508 1.00 68.88 201 LEU A O 1
ATOM 1572 N N . GLU A 1 202 ? -19.364 13.772 17.895 1.00 70.88 202 GLU A N 1
ATOM 1573 C CA . GLU A 1 202 ? -19.277 15.075 17.215 1.00 70.88 202 GLU A CA 1
ATOM 1574 C C . GLU A 1 202 ? -17.949 15.793 17.467 1.00 70.88 202 GLU A C 1
ATOM 1576 O O . GLU A 1 202 ? -17.431 16.449 16.563 1.00 70.88 202 GLU A O 1
ATOM 1581 N N . GLN A 1 203 ? -17.358 15.629 18.652 1.00 67.00 203 GLN A N 1
ATOM 1582 C CA . GLN A 1 203 ? -16.041 16.194 18.964 1.00 67.00 203 GLN A CA 1
ATOM 1583 C C . GLN A 1 203 ? -14.903 15.559 18.151 1.00 67.00 203 GLN A C 1
ATOM 1585 O O . GLN A 1 203 ? -13.866 16.185 17.972 1.00 67.00 203 GLN A O 1
ATOM 1590 N N . PHE A 1 204 ? -15.114 14.358 17.606 1.00 56.22 204 PHE A N 1
ATOM 1591 C CA . PH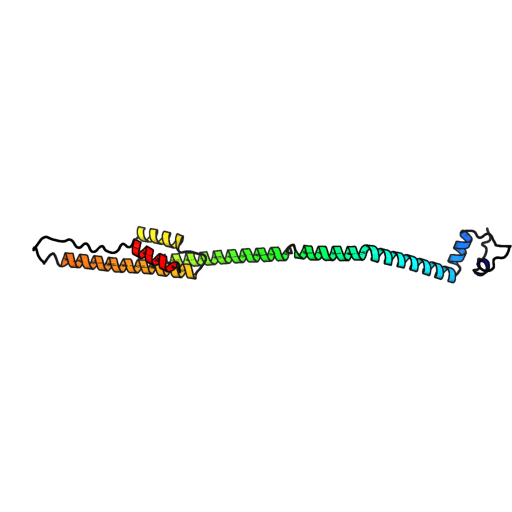E A 1 204 ? -14.150 13.645 16.764 1.00 56.22 204 PHE A CA 1
ATOM 1592 C C . PHE A 1 204 ? -14.175 14.057 15.280 1.00 56.22 204 PHE A C 1
ATOM 1594 O O . PHE A 1 204 ? -13.372 13.556 14.496 1.00 56.22 204 PHE A O 1
ATOM 1601 N N . LYS A 1 205 ? -15.113 14.926 14.868 1.00 55.47 205 LYS A N 1
ATOM 1602 C CA . LYS A 1 205 ? -15.282 15.369 13.469 1.00 55.47 205 LYS A CA 1
ATOM 1603 C C . LYS A 1 205 ? -14.615 16.719 13.143 1.00 55.47 205 LYS A C 1
ATOM 1605 O O . LYS A 1 205 ? -14.834 17.222 12.041 1.00 55.47 205 LYS A O 1
ATOM 1610 N N . GLN A 1 206 ? -13.852 17.307 14.069 1.00 44.00 206 GLN A N 1
ATOM 1611 C CA . GLN A 1 206 ? -12.988 18.477 13.824 1.00 44.00 206 GLN A CA 1
ATOM 1612 C C . GLN A 1 206 ? -11.536 18.041 13.658 1.00 44.00 206 GLN A C 1
ATOM 1614 O O . GLN A 1 206 ? -10.851 18.664 12.818 1.00 44.00 206 GLN A O 1
#

Sequence (206 aa):
MKKLLPMNLQFFADGGEDTPEFSFDDFKAFAESNEDAQKFLESQSQSVADKQLESWQKNNLDKIKQDTIKSYEESKKNKTPEQIQLEKLQTEMAAEKALRITSENKAFVAEQISGLELDGDLKESVSKFMLNNLVSDNADFTKNAVEAFTGVLETIKEQHAASIKELEMNSAFGNKQQQNNPGSQNEQSAGDPMAALGKALEQFKQ